Protein AF-A0A843RX52-F1 (afdb_monomer_lite)

Foldseek 3Di:
DDDDDFDQDPHPQDSPDPDDDDPCVVVPDPDDDDDDDDPDDLVVVLVVVLVVVCVVPVPDDPPDDDDPVVVVCVNVVVVVVVVVVVVVVVVVVLVVVLVVLLVVLVVVLVVCLVVLVVCVVVVHDNVVSLVVVVVVVVVVLVVVLVCCLVVVVVVVVVVCVVVVGDPPPPPPVSVVVSVVSSVSVCVSVVVVSVVSPPCPVNVVSPDDD

Sequence (209 aa):
MGVVGNVRFSSLDDGRGLEVYAPNTQLFAGDSYIVVRTRTDAEAVRHQLRTAIDAVDREQSFFDVHTMDARIQRAIWQHRIATAVLALFAVIALCLAVIGTHAVTAQAVASARREIGIRLALGSPASQVVRLVMQRWLVAVVAGVAVGMLGGGLVAGVLARALGMPAVPDLLLPAISPILLAGAAAVACYVPVRRALRRHDLIDALRPE

pLDDT: mean 72.81, std 10.96, range [43.47, 89.81]

Structure (mmCIF, N/CA/C/O backbone):
data_AF-A0A843RX52-F1
#
_entry.id   AF-A0A843RX52-F1
#
loop_
_atom_site.group_PDB
_atom_site.id
_atom_site.type_symbol
_atom_site.label_atom_id
_atom_site.label_alt_id
_atom_site.label_comp_id
_atom_site.label_asym_id
_atom_site.label_entity_id
_atom_site.label_seq_id
_atom_site.pdbx_PDB_ins_code
_atom_site.Cartn_x
_atom_site.Cartn_y
_atom_site.Cartn_z
_atom_site.occupancy
_atom_site.B_iso_or_equiv
_atom_site.auth_seq_id
_atom_site.auth_comp_id
_atom_site.auth_asym_id
_atom_site.auth_atom_id
_atom_site.pdbx_PDB_model_num
ATOM 1 N N . MET A 1 1 ? 22.085 21.859 -31.869 1.00 67.62 1 MET A N 1
ATOM 2 C CA . MET A 1 1 ? 21.703 21.459 -30.499 1.00 67.62 1 MET A CA 1
ATOM 3 C C . MET A 1 1 ? 20.250 21.836 -30.293 1.00 67.62 1 MET A C 1
ATOM 5 O O . MET A 1 1 ? 19.887 22.949 -30.651 1.00 67.62 1 MET A O 1
ATOM 9 N N . GLY A 1 2 ? 19.424 20.910 -29.814 1.00 81.94 2 GLY A N 1
ATOM 10 C CA . GLY A 1 2 ? 17.994 21.121 -29.590 1.00 81.94 2 GLY A CA 1
ATOM 11 C C . GLY A 1 2 ? 17.569 20.452 -28.289 1.00 81.94 2 GLY A C 1
ATOM 12 O O . GLY A 1 2 ? 18.205 19.491 -27.863 1.00 81.94 2 GLY A O 1
ATOM 13 N N . VAL A 1 3 ? 16.527 20.982 -27.654 1.00 83.75 3 VAL A N 1
ATOM 14 C CA . VAL A 1 3 ? 15.963 20.429 -26.419 1.00 83.75 3 VAL A CA 1
ATOM 15 C C . VAL A 1 3 ? 14.687 19.683 -26.785 1.00 83.75 3 VAL A C 1
ATOM 17 O O . VAL A 1 3 ? 13.808 20.240 -27.441 1.00 83.75 3 VAL A O 1
ATOM 20 N N . VAL A 1 4 ? 14.608 18.417 -26.391 1.00 82.12 4 VAL A N 1
ATOM 21 C CA . VAL A 1 4 ? 13.420 17.572 -26.553 1.00 82.12 4 VAL A CA 1
ATOM 22 C C . VAL A 1 4 ? 12.763 17.416 -25.182 1.00 82.12 4 VAL A C 1
ATOM 24 O O . VAL A 1 4 ? 13.432 17.542 -24.158 1.00 82.12 4 VAL A O 1
ATOM 27 N N . GLY A 1 5 ? 11.449 17.188 -25.153 1.00 76.69 5 GLY A N 1
ATOM 28 C CA . GLY A 1 5 ? 10.741 16.902 -23.906 1.00 76.69 5 GLY A CA 1
ATOM 29 C C . GLY A 1 5 ? 11.275 15.642 -23.221 1.00 76.69 5 GLY A C 1
ATOM 30 O O . GLY A 1 5 ? 11.785 14.739 -23.885 1.00 76.69 5 GLY A O 1
ATOM 31 N N . ASN A 1 6 ? 11.133 15.585 -21.896 1.00 75.00 6 ASN A N 1
ATOM 32 C CA . ASN A 1 6 ? 11.622 14.457 -21.110 1.00 75.00 6 ASN A CA 1
ATOM 33 C C . ASN A 1 6 ? 10.981 13.147 -21.573 1.00 75.00 6 ASN A C 1
ATOM 35 O O . ASN A 1 6 ? 9.759 13.026 -21.698 1.00 75.00 6 ASN A O 1
ATOM 39 N N . VAL A 1 7 ? 11.833 12.154 -21.762 1.00 70.44 7 VAL A N 1
ATOM 40 C CA . VAL A 1 7 ? 11.471 10.761 -21.995 1.00 70.44 7 VAL A CA 1
ATOM 41 C C . VAL A 1 7 ? 11.803 9.946 -20.748 1.00 70.44 7 VAL A C 1
ATOM 43 O O . VAL A 1 7 ? 12.574 10.369 -19.894 1.00 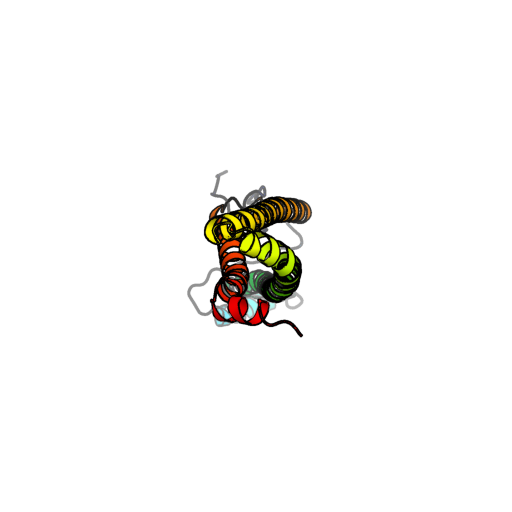70.44 7 VAL A O 1
ATOM 46 N N . ARG A 1 8 ? 11.141 8.800 -20.604 1.00 67.62 8 ARG A N 1
ATOM 47 C CA . ARG A 1 8 ? 11.330 7.879 -19.480 1.00 67.62 8 ARG A CA 1
ATOM 48 C C . ARG A 1 8 ? 12.124 6.680 -19.978 1.00 67.62 8 ARG A C 1
ATOM 50 O O . ARG A 1 8 ? 11.528 5.666 -20.340 1.00 67.62 8 ARG A O 1
ATOM 57 N N . PHE A 1 9 ? 13.440 6.840 -20.111 1.00 61.53 9 PHE A N 1
ATOM 58 C CA . PHE A 1 9 ? 14.294 5.813 -20.709 1.00 61.53 9 PHE A CA 1
ATOM 59 C C . PHE A 1 9 ? 14.828 4.818 -19.672 1.00 61.53 9 PHE A C 1
ATOM 61 O O . PHE A 1 9 ? 14.826 3.614 -19.920 1.00 61.53 9 PHE A O 1
ATOM 68 N N . SER A 1 10 ? 15.255 5.303 -18.502 1.00 59.12 10 SER A N 1
ATOM 69 C CA . SER A 1 10 ? 15.894 4.481 -17.461 1.00 59.12 10 SER A CA 1
ATOM 70 C C . SER A 1 10 ? 14.913 3.858 -16.463 1.00 59.12 10 SER A C 1
ATOM 72 O O . SER A 1 10 ? 15.160 2.766 -15.954 1.00 59.12 10 SER A O 1
ATOM 74 N N . SER A 1 11 ? 13.786 4.517 -16.189 1.00 60.12 11 SER A N 1
ATOM 75 C CA . SER A 1 11 ? 12.720 3.978 -15.343 1.00 60.12 11 SER A CA 1
ATOM 76 C C . SER A 1 11 ? 11.361 4.560 -15.733 1.00 60.12 11 SER A C 1
ATOM 78 O O . SER A 1 11 ? 11.265 5.696 -16.191 1.00 60.12 11 SER A O 1
ATOM 80 N N . LEU A 1 12 ? 10.290 3.782 -15.547 1.00 59.09 12 LEU A N 1
ATOM 81 C CA . LEU A 1 12 ? 8.917 4.250 -15.781 1.00 59.09 12 LEU A CA 1
ATOM 82 C C . LEU A 1 12 ? 8.451 5.281 -14.739 1.00 59.09 12 LEU A C 1
ATOM 84 O O . LEU A 1 12 ? 7.526 6.045 -15.029 1.00 59.09 12 LEU A O 1
ATOM 88 N N . ASP A 1 13 ? 9.099 5.314 -13.572 1.00 57.78 13 ASP A N 1
ATOM 89 C CA . ASP A 1 13 ? 8.720 6.151 -12.430 1.00 57.78 13 ASP A CA 1
ATOM 90 C C . ASP A 1 13 ? 9.504 7.465 -12.341 1.00 57.78 13 ASP A C 1
ATOM 92 O O . ASP A 1 13 ? 8.961 8.450 -11.838 1.00 57.78 13 ASP A O 1
ATOM 96 N N . ASP A 1 14 ? 10.735 7.530 -12.857 1.00 57.97 14 ASP A N 1
ATOM 97 C CA . ASP A 1 14 ? 11.583 8.716 -12.743 1.00 57.97 14 ASP A CA 1
ATOM 98 C C . ASP A 1 14 ? 11.910 9.328 -14.112 1.00 57.97 14 ASP A C 1
ATOM 100 O O . ASP A 1 14 ? 12.604 8.744 -14.940 1.00 57.97 14 ASP A O 1
ATOM 104 N N . GLY A 1 15 ? 11.393 10.537 -14.348 1.00 55.12 15 GLY A N 1
ATOM 105 C CA . GLY A 1 15 ? 11.675 11.355 -15.535 1.00 55.12 15 GLY A CA 1
ATOM 106 C C . GLY A 1 15 ? 12.734 12.433 -15.289 1.00 55.12 15 GLY A C 1
ATOM 107 O O . GLY A 1 15 ? 12.697 13.473 -15.952 1.00 55.12 15 GLY A O 1
ATOM 108 N N . ARG A 1 16 ? 13.588 12.250 -14.269 1.00 54.94 16 ARG A N 1
ATOM 109 C CA . ARG A 1 16 ? 14.546 13.258 -13.770 1.00 54.94 16 ARG A CA 1
ATOM 110 C C . ARG A 1 16 ? 16.015 12.958 -14.080 1.00 54.94 16 ARG A C 1
ATOM 112 O O . ARG A 1 16 ? 16.882 13.726 -13.669 1.00 54.94 16 ARG A O 1
ATOM 119 N N . GLY A 1 17 ? 16.310 11.884 -14.810 1.00 61.03 17 GLY A N 1
ATOM 120 C CA . GLY A 1 17 ? 17.661 11.628 -15.309 1.00 61.03 17 GLY A CA 1
ATOM 121 C C . GLY A 1 17 ? 18.070 12.660 -16.363 1.00 61.03 17 GLY A C 1
ATOM 122 O O . GLY A 1 17 ? 17.263 13.030 -17.215 1.00 61.03 17 GLY A O 1
ATOM 123 N N . LEU A 1 18 ? 19.321 13.131 -16.321 1.00 68.19 18 LEU A N 1
ATOM 124 C CA . LEU A 1 18 ? 19.895 13.888 -17.433 1.00 68.19 18 LEU A CA 1
ATOM 125 C C . LEU A 1 18 ? 20.100 12.920 -18.601 1.00 68.19 18 LEU A C 1
ATOM 127 O O . LEU A 1 18 ? 21.038 12.126 -18.597 1.00 68.19 18 LEU A O 1
ATOM 131 N N . GLU A 1 19 ? 19.218 12.988 -19.588 1.00 74.12 19 GLU A N 1
ATOM 132 C CA . GLU A 1 19 ? 19.325 12.195 -20.808 1.00 74.12 19 GLU A CA 1
ATOM 133 C C . GLU A 1 19 ? 19.876 13.068 -21.935 1.00 74.12 19 GLU A C 1
ATOM 135 O O . GLU A 1 19 ? 19.319 14.113 -22.278 1.00 74.12 19 GLU A O 1
ATOM 140 N N . VAL A 1 20 ? 21.010 12.651 -22.498 1.00 80.31 20 VAL A N 1
ATOM 141 C CA . VAL A 1 20 ? 21.682 13.361 -23.587 1.00 80.31 20 VAL A CA 1
ATOM 142 C C . VAL A 1 20 ? 21.688 12.469 -24.815 1.00 80.31 20 VAL A C 1
ATOM 144 O O . VAL A 1 20 ? 22.215 11.361 -24.790 1.00 80.31 20 VAL A O 1
ATOM 147 N N . TYR A 1 21 ? 21.135 12.979 -25.912 1.00 80.94 21 TYR A N 1
ATOM 148 C CA . TYR A 1 21 ? 21.215 12.325 -27.211 1.00 80.94 21 TYR A CA 1
ATOM 149 C C . TYR A 1 21 ? 22.479 12.778 -27.935 1.00 80.94 21 TYR A C 1
ATOM 151 O O . TYR A 1 21 ? 22.593 13.937 -28.338 1.00 80.94 21 TYR A O 1
ATOM 159 N N . ALA A 1 22 ? 23.416 11.853 -28.120 1.00 84.38 22 ALA A N 1
ATOM 160 C CA . ALA A 1 22 ? 24.630 12.064 -28.896 1.00 84.38 22 ALA A CA 1
ATOM 161 C C . ALA A 1 22 ? 24.727 11.025 -30.025 1.00 84.38 22 ALA A C 1
ATOM 163 O O . ALA A 1 22 ? 24.195 9.920 -29.889 1.00 84.38 22 ALA A O 1
ATOM 164 N N . PRO A 1 23 ? 25.395 11.346 -31.148 1.00 83.94 23 PRO A N 1
ATOM 165 C CA . PRO A 1 23 ? 25.695 10.358 -32.175 1.00 83.94 23 PRO A CA 1
ATOM 166 C C . PRO A 1 23 ? 26.476 9.183 -31.583 1.00 83.94 23 PRO A C 1
ATOM 168 O O . PRO A 1 23 ? 27.466 9.387 -30.880 1.00 83.94 23 PRO A O 1
ATOM 171 N N . ASN A 1 24 ? 26.083 7.954 -31.929 1.00 79.88 24 ASN A N 1
ATOM 172 C CA . ASN A 1 24 ? 26.758 6.748 -31.435 1.00 79.88 24 ASN A CA 1
ATOM 173 C C . ASN A 1 24 ? 28.255 6.702 -31.809 1.00 79.88 24 ASN A C 1
ATOM 175 O O . ASN A 1 24 ? 29.059 6.086 -31.123 1.00 79.88 24 ASN A O 1
ATOM 179 N N . THR A 1 25 ? 28.647 7.390 -32.885 1.00 81.56 25 THR A N 1
ATOM 180 C CA . THR A 1 25 ? 30.048 7.526 -33.307 1.00 81.56 25 THR A CA 1
ATOM 181 C C . THR A 1 25 ? 30.887 8.415 -32.388 1.00 81.56 25 THR A C 1
ATOM 183 O O . THR A 1 25 ? 32.109 8.318 -32.411 1.00 81.56 25 THR A O 1
ATOM 186 N N . GLN A 1 26 ? 30.256 9.293 -31.603 1.00 80.81 26 GLN A N 1
ATOM 187 C CA . GLN A 1 26 ? 30.929 10.200 -30.668 1.00 80.81 26 GLN A CA 1
ATOM 188 C C . GLN A 1 26 ? 30.919 9.658 -29.240 1.00 80.81 26 GLN A C 1
ATOM 190 O O . GLN A 1 26 ? 31.884 9.848 -28.505 1.00 80.81 26 GLN A O 1
ATOM 195 N N . LEU A 1 27 ? 29.830 8.993 -28.850 1.00 75.62 27 LEU A N 1
ATOM 196 C CA . LEU A 1 27 ? 29.634 8.462 -27.507 1.00 75.62 27 LEU A CA 1
ATOM 197 C C . LE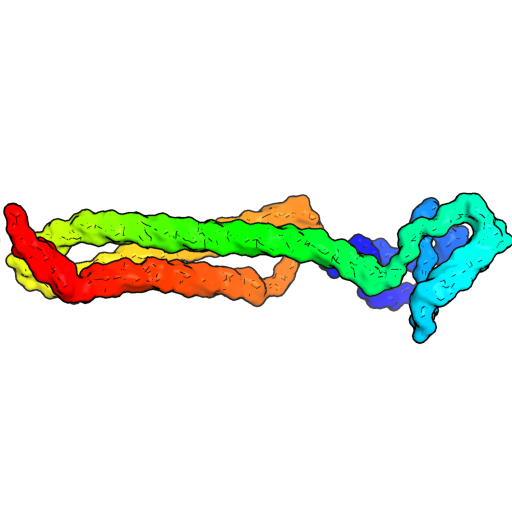U A 1 27 ? 29.282 6.973 -27.592 1.00 75.62 27 LEU A C 1
ATOM 199 O O . LEU A 1 27 ? 28.133 6.578 -27.411 1.00 75.62 27 LEU A O 1
ATOM 203 N N . PHE A 1 28 ? 30.277 6.152 -27.927 1.00 73.12 28 PHE A N 1
ATOM 204 C CA . PHE A 1 28 ? 30.083 4.711 -28.036 1.00 73.12 28 PHE A CA 1
ATOM 205 C C . PHE A 1 28 ? 29.939 4.096 -26.640 1.00 73.12 28 PHE A C 1
ATOM 207 O O . PHE A 1 28 ? 30.899 4.049 -25.868 1.00 73.12 28 PHE A O 1
ATOM 214 N N . ALA A 1 29 ? 28.739 3.624 -26.315 1.00 67.94 29 ALA A N 1
ATOM 215 C CA . ALA A 1 29 ? 28.496 2.811 -25.132 1.00 67.94 29 ALA A CA 1
ATOM 216 C C . ALA A 1 29 ? 28.629 1.329 -25.512 1.00 67.94 29 ALA A C 1
ATOM 218 O O . ALA A 1 29 ? 28.004 0.881 -26.474 1.00 67.94 29 ALA A O 1
ATOM 219 N N . GLY A 1 30 ? 29.436 0.574 -24.757 1.00 64.38 30 GLY A N 1
ATOM 220 C CA . GLY A 1 30 ? 29.692 -0.851 -25.017 1.00 64.38 30 GLY A CA 1
ATOM 221 C C . GLY A 1 30 ? 28.421 -1.708 -25.084 1.00 64.38 30 GLY A C 1
ATOM 222 O O . GLY A 1 30 ? 28.368 -2.642 -25.876 1.00 64.38 30 GLY A O 1
ATOM 223 N N . ASP A 1 31 ? 27.375 -1.316 -24.351 1.00 66.94 31 ASP A N 1
ATOM 224 C CA . ASP A 1 31 ? 26.042 -1.922 -24.403 1.00 66.94 31 ASP A CA 1
ATOM 225 C C . ASP A 1 31 ? 25.079 -1.026 -25.196 1.00 66.94 31 ASP A C 1
ATOM 227 O O . ASP A 1 31 ? 24.374 -0.177 -24.643 1.00 66.94 31 ASP A O 1
ATOM 231 N N . SER A 1 32 ? 25.060 -1.192 -26.519 1.00 72.12 32 SER A N 1
ATOM 232 C CA . SER A 1 32 ? 24.162 -0.455 -27.415 1.00 72.12 32 SER A CA 1
ATOM 233 C C . SER A 1 32 ? 22.966 -1.311 -27.830 1.00 72.12 32 SER A C 1
ATOM 235 O O . SER A 1 32 ? 23.123 -2.434 -28.303 1.00 72.12 32 SER A O 1
ATOM 237 N N . TYR A 1 33 ? 21.757 -0.760 -27.710 1.00 78.44 33 TYR A N 1
ATOM 238 C CA . TYR A 1 33 ? 20.527 -1.409 -28.167 1.00 78.44 33 TYR A CA 1
ATOM 239 C C . TYR A 1 33 ? 20.036 -0.780 -29.468 1.00 78.44 33 TYR A C 1
ATOM 241 O O . TYR A 1 33 ? 20.023 0.442 -29.616 1.00 78.44 33 TYR A O 1
ATOM 249 N N . ILE A 1 34 ? 19.563 -1.614 -30.393 1.00 81.88 34 ILE A N 1
ATOM 250 C CA . ILE A 1 34 ? 18.927 -1.148 -31.626 1.00 81.88 34 ILE A CA 1
ATOM 251 C C . ILE A 1 34 ? 17.415 -1.156 -31.422 1.00 81.88 34 ILE A C 1
ATOM 253 O O . ILE A 1 34 ? 16.818 -2.189 -31.123 1.00 81.88 34 ILE A O 1
ATOM 257 N N . VAL A 1 35 ? 16.786 0.003 -31.612 1.00 86.12 35 VAL A N 1
ATOM 258 C CA . VAL A 1 35 ? 15.329 0.142 -31.567 1.00 86.12 35 VAL A CA 1
ATOM 259 C C . VAL A 1 35 ? 14.814 0.357 -32.981 1.00 86.12 35 VAL A C 1
ATOM 261 O O . VAL A 1 35 ? 15.195 1.313 -33.653 1.00 86.12 35 VAL A O 1
ATOM 264 N N . VAL A 1 36 ? 13.920 -0.523 -33.426 1.00 87.19 36 VAL A N 1
ATOM 265 C CA . VAL A 1 36 ? 13.325 -0.464 -34.763 1.00 87.19 36 VAL A CA 1
ATOM 266 C C . VAL A 1 36 ? 11.838 -0.180 -34.635 1.00 87.19 36 VAL A C 1
ATOM 268 O O . VAL A 1 36 ? 11.102 -0.915 -33.978 1.00 87.19 36 VAL A O 1
ATOM 271 N N . ARG A 1 37 ? 11.379 0.890 -35.287 1.00 88.31 37 ARG A N 1
ATOM 272 C CA . ARG A 1 37 ? 9.953 1.200 -35.403 1.00 88.31 37 ARG A CA 1
ATOM 273 C C . ARG A 1 37 ? 9.427 0.625 -36.711 1.00 88.31 37 ARG A C 1
ATOM 275 O O . ARG A 1 37 ? 9.851 1.050 -37.780 1.00 88.31 37 ARG A O 1
ATOM 282 N N . THR A 1 38 ? 8.472 -0.292 -36.621 1.00 87.81 38 THR A N 1
ATOM 283 C CA . THR A 1 38 ? 7.797 -0.877 -37.783 1.00 87.81 38 THR A CA 1
ATOM 284 C C . THR A 1 38 ? 6.284 -0.654 -37.725 1.00 87.81 38 THR A C 1
ATOM 286 O O . THR A 1 38 ? 5.720 -0.406 -36.660 1.00 87.81 38 THR A O 1
ATOM 289 N N . ARG A 1 39 ? 5.637 -0.698 -38.894 1.00 86.12 39 ARG A N 1
ATOM 290 C CA . ARG A 1 39 ? 4.173 -0.723 -39.059 1.00 86.12 39 ARG A CA 1
ATOM 291 C C . ARG A 1 39 ? 3.636 -2.123 -39.380 1.00 86.12 39 ARG A C 1
ATOM 293 O O . ARG A 1 39 ? 2.425 -2.304 -39.409 1.00 86.12 39 ARG A O 1
ATOM 300 N N . THR A 1 40 ? 4.520 -3.073 -39.670 1.00 83.88 40 THR A N 1
ATOM 301 C CA . THR A 1 40 ? 4.201 -4.468 -39.995 1.00 83.88 40 THR A CA 1
ATOM 302 C C . THR A 1 40 ? 4.402 -5.370 -38.779 1.00 83.88 40 THR A C 1
ATOM 304 O O . THR A 1 40 ? 4.843 -4.910 -37.727 1.00 83.88 40 THR A O 1
ATOM 307 N N . ASP A 1 41 ? 4.066 -6.654 -38.921 1.00 85.19 41 ASP A N 1
ATOM 308 C CA . ASP A 1 41 ? 4.236 -7.643 -37.859 1.00 85.19 41 ASP A CA 1
ATOM 309 C C . ASP A 1 41 ? 5.683 -7.685 -37.331 1.00 85.19 41 ASP A C 1
ATOM 311 O O . ASP A 1 41 ? 6.653 -7.771 -38.094 1.00 85.19 41 ASP A O 1
ATOM 315 N N . ALA A 1 42 ? 5.820 -7.606 -36.008 1.00 83.44 42 ALA A N 1
ATOM 316 C CA . ALA A 1 42 ? 7.106 -7.519 -35.330 1.00 83.44 42 ALA A CA 1
ATOM 317 C C . ALA A 1 42 ? 7.931 -8.802 -35.494 1.00 83.44 42 ALA A C 1
ATOM 319 O O . ALA A 1 42 ? 9.159 -8.733 -35.562 1.00 83.44 42 ALA A O 1
ATOM 320 N N . GLU A 1 43 ? 7.269 -9.955 -35.611 1.00 82.75 43 GLU A N 1
ATOM 321 C CA . GLU A 1 43 ? 7.940 -11.246 -35.769 1.00 82.75 43 GLU A CA 1
ATOM 322 C C . GLU A 1 43 ? 8.571 -11.386 -37.162 1.00 82.75 43 GLU A C 1
ATOM 324 O O . GLU A 1 43 ? 9.718 -11.822 -37.300 1.00 82.75 43 GLU A O 1
ATOM 329 N N . ALA A 1 44 ? 7.863 -10.922 -38.195 1.00 84.81 44 ALA A N 1
ATOM 330 C CA . ALA A 1 44 ? 8.384 -10.859 -39.558 1.00 84.81 44 ALA A CA 1
ATOM 331 C C . ALA A 1 44 ? 9.611 -9.934 -39.654 1.00 84.81 44 ALA A C 1
ATOM 333 O O . ALA A 1 44 ? 10.623 -10.296 -40.260 1.00 84.81 44 ALA A O 1
ATOM 334 N N . VAL A 1 45 ? 9.558 -8.768 -39.001 1.00 87.19 45 VAL A N 1
ATOM 335 C CA . VAL A 1 45 ? 10.694 -7.833 -38.939 1.00 87.19 45 VAL A CA 1
ATOM 336 C C . VAL A 1 45 ? 11.860 -8.422 -38.146 1.00 87.19 45 VAL A C 1
ATOM 338 O O . VAL A 1 45 ? 13.007 -8.278 -38.564 1.00 87.19 45 VAL A O 1
ATOM 341 N N . ARG A 1 46 ? 11.598 -9.152 -37.054 1.00 85.62 46 ARG A N 1
ATOM 342 C CA . ARG A 1 46 ? 12.643 -9.849 -36.290 1.00 85.62 46 ARG A CA 1
ATOM 343 C C . ARG A 1 46 ? 13.409 -10.843 -37.160 1.00 85.62 46 ARG A C 1
ATOM 345 O O . ARG A 1 46 ? 14.637 -10.872 -37.099 1.00 85.62 46 ARG A O 1
ATOM 352 N N . HIS A 1 47 ? 12.706 -11.639 -37.965 1.00 85.31 47 HIS A N 1
ATOM 353 C CA . HIS A 1 47 ? 13.348 -12.585 -38.879 1.00 85.31 47 HIS A CA 1
ATOM 354 C C . HIS A 1 47 ? 14.230 -11.878 -39.912 1.00 85.31 47 HIS A C 1
ATOM 356 O O . HIS A 1 47 ? 15.374 -12.282 -40.105 1.00 85.31 47 HIS A O 1
ATOM 362 N N . GLN A 1 48 ? 13.739 -10.790 -40.511 1.00 86.19 48 GLN A N 1
ATOM 363 C CA . GLN A 1 48 ? 14.522 -9.989 -41.459 1.00 86.19 48 GLN A CA 1
ATOM 364 C C . GLN A 1 48 ? 15.771 -9.379 -40.809 1.00 86.19 48 GLN A C 1
ATOM 366 O O . GLN A 1 48 ? 16.851 -9.429 -41.398 1.00 86.19 48 GLN A O 1
ATOM 371 N N . LEU A 1 49 ? 15.651 -8.859 -39.582 1.00 87.06 49 LEU A N 1
ATOM 372 C CA . LEU A 1 49 ? 16.792 -8.337 -38.828 1.00 87.06 49 LEU A CA 1
ATOM 373 C C . LEU A 1 49 ? 17.825 -9.420 -38.530 1.00 87.06 49 LEU A C 1
ATOM 375 O O . LEU A 1 49 ? 19.014 -9.164 -38.690 1.00 87.06 49 LEU A O 1
ATOM 379 N N . ARG A 1 50 ? 17.393 -10.623 -38.133 1.00 85.75 50 ARG A N 1
ATOM 380 C CA . ARG A 1 50 ? 18.325 -11.725 -37.874 1.00 85.75 50 ARG A CA 1
ATOM 381 C C . ARG A 1 50 ? 19.128 -12.067 -39.126 1.00 85.75 50 ARG A C 1
ATOM 383 O O . ARG A 1 50 ? 20.345 -12.159 -39.040 1.00 85.75 50 ARG A O 1
ATOM 390 N N . THR A 1 51 ? 18.471 -12.189 -40.280 1.00 86.56 51 THR A N 1
ATOM 391 C CA . THR A 1 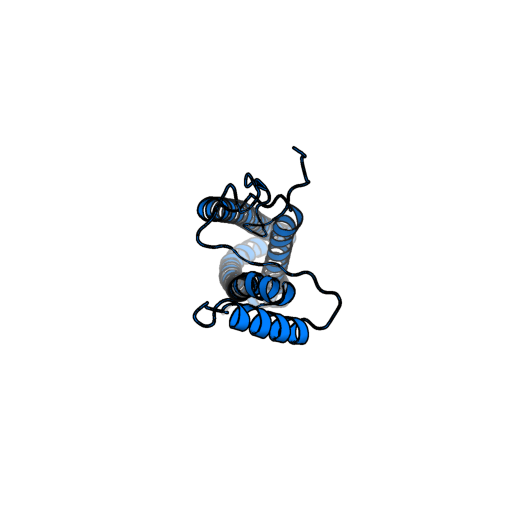51 ? 19.155 -12.472 -41.552 1.00 86.56 51 THR A CA 1
ATOM 392 C C . THR A 1 51 ? 20.119 -11.355 -41.954 1.00 86.56 51 THR A C 1
ATOM 394 O O . THR A 1 51 ? 21.211 -11.642 -42.433 1.00 86.56 51 THR A O 1
ATOM 397 N N . ALA A 1 52 ? 19.747 -10.089 -41.741 1.00 86.88 52 ALA A N 1
ATOM 398 C CA . ALA A 1 52 ? 20.618 -8.952 -42.030 1.00 86.88 52 ALA A CA 1
ATOM 399 C C . ALA A 1 52 ? 21.849 -8.904 -41.107 1.00 86.88 52 ALA A C 1
ATOM 401 O O . ALA A 1 52 ? 22.945 -8.619 -41.580 1.00 86.88 52 ALA A O 1
ATOM 402 N N . ILE A 1 53 ? 21.685 -9.211 -39.816 1.00 86.75 53 ILE A N 1
ATOM 403 C CA . ILE A 1 53 ? 22.793 -9.268 -38.849 1.00 86.75 53 ILE A CA 1
ATOM 404 C C . ILE A 1 53 ? 23.711 -10.448 -39.162 1.00 86.75 53 ILE A C 1
ATOM 406 O O . ILE A 1 53 ? 24.915 -10.251 -39.265 1.00 86.75 53 ILE A O 1
ATOM 410 N N . ASP A 1 54 ? 23.147 -11.630 -39.430 1.00 87.38 54 ASP A N 1
ATOM 411 C CA . ASP A 1 54 ? 23.914 -12.825 -39.808 1.00 87.38 54 ASP A CA 1
ATOM 412 C C . ASP A 1 54 ? 24.756 -12.616 -41.081 1.00 87.38 54 ASP A C 1
ATOM 414 O O . ASP A 1 54 ? 25.777 -13.281 -41.258 1.00 87.38 54 ASP A O 1
ATOM 418 N N . ALA A 1 55 ? 24.330 -11.717 -41.977 1.00 88.62 55 ALA A N 1
ATOM 419 C CA . ALA A 1 55 ? 25.072 -11.361 -43.185 1.00 88.62 55 ALA A CA 1
ATOM 420 C C . ALA A 1 55 ? 26.254 -10.411 -42.922 1.00 88.62 55 ALA A C 1
ATOM 422 O O . ALA A 1 55 ? 27.184 -10.375 -43.727 1.00 88.62 55 ALA A O 1
ATOM 423 N N . VAL A 1 56 ? 26.214 -9.639 -41.832 1.00 86.88 56 VAL A N 1
ATOM 424 C CA . VAL A 1 56 ? 27.294 -8.728 -41.424 1.00 86.88 56 VAL A CA 1
ATOM 425 C C . VAL A 1 56 ? 28.287 -9.458 -40.527 1.00 86.88 56 VAL A C 1
ATOM 427 O O . VAL A 1 56 ? 29.482 -9.457 -40.811 1.00 86.88 56 VAL A O 1
ATOM 430 N N . ASP A 1 57 ? 27.788 -10.088 -39.465 1.00 83.81 57 ASP A N 1
ATOM 431 C CA . ASP A 1 57 ? 28.580 -10.846 -38.505 1.00 83.81 57 ASP A CA 1
ATOM 432 C C . ASP A 1 57 ? 27.725 -11.964 -37.895 1.00 83.81 57 ASP A C 1
ATOM 434 O O . ASP A 1 57 ? 26.731 -11.738 -37.202 1.00 83.81 57 ASP A O 1
ATOM 438 N N . ARG A 1 58 ? 28.129 -13.204 -38.165 1.00 81.06 58 ARG A N 1
ATOM 439 C CA . ARG A 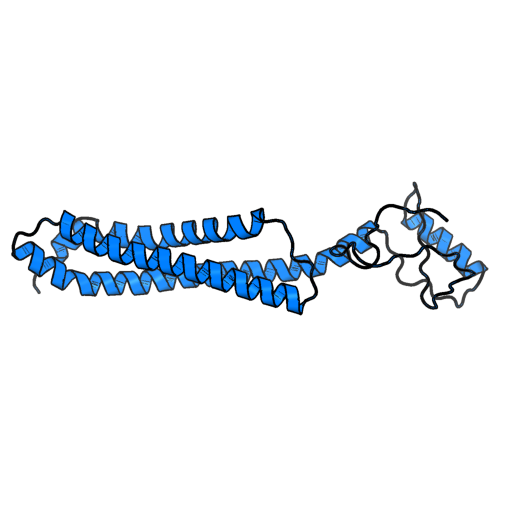1 58 ? 27.406 -14.407 -37.748 1.00 81.06 58 ARG A CA 1
ATOM 440 C C . ARG A 1 58 ? 27.699 -14.808 -36.303 1.00 81.06 58 ARG A C 1
ATOM 442 O O . ARG A 1 58 ? 26.916 -15.560 -35.719 1.00 81.06 58 ARG A O 1
ATOM 449 N N . GLU A 1 59 ? 28.806 -14.327 -35.739 1.00 81.81 59 GLU A N 1
ATOM 450 C CA . GLU A 1 59 ? 29.162 -14.540 -34.332 1.00 81.81 59 GLU A CA 1
ATOM 451 C C . GLU A 1 59 ? 28.485 -13.512 -33.417 1.00 81.81 59 GLU A C 1
ATOM 453 O O . GLU A 1 59 ? 28.448 -13.687 -32.196 1.00 81.81 59 GLU A O 1
ATOM 458 N N . GLN A 1 60 ? 27.873 -12.471 -33.992 1.00 77.81 60 GLN A N 1
ATOM 459 C CA . GLN A 1 60 ? 27.177 -11.460 -33.219 1.00 77.81 60 GLN A CA 1
ATOM 460 C C . GLN A 1 60 ? 25.917 -12.025 -32.544 1.00 77.81 60 GLN A C 1
ATOM 462 O O . GLN A 1 60 ? 24.993 -12.568 -33.165 1.00 77.81 60 GLN A O 1
ATOM 467 N N . SER A 1 61 ? 25.873 -11.870 -31.221 1.00 74.44 61 SER A N 1
ATOM 468 C CA . SER A 1 61 ? 24.771 -12.355 -30.397 1.00 74.44 61 SER A CA 1
ATOM 469 C C . SER A 1 61 ? 23.486 -11.574 -30.699 1.00 74.44 61 SER A C 1
ATOM 471 O O . SER A 1 61 ? 23.396 -10.375 -30.446 1.00 74.44 61 SER A O 1
ATOM 473 N N . PHE A 1 62 ? 22.469 -12.261 -31.227 1.00 75.88 62 PHE A N 1
ATOM 474 C CA . PHE A 1 62 ? 21.115 -11.722 -31.404 1.00 75.88 62 PHE A CA 1
ATOM 475 C C . PHE A 1 62 ? 20.229 -12.259 -30.287 1.00 75.88 62 PHE A C 1
ATOM 477 O O . PHE A 1 62 ? 19.492 -13.234 -30.449 1.00 75.88 62 PHE A O 1
ATOM 484 N N . PHE A 1 63 ? 20.364 -11.647 -29.121 1.00 70.94 63 PHE A N 1
ATOM 485 C CA . PHE A 1 63 ? 19.655 -12.028 -27.910 1.00 70.94 63 PHE A CA 1
ATOM 486 C C . PHE A 1 63 ? 18.727 -10.894 -27.459 1.00 70.94 63 PHE A C 1
ATOM 488 O O . PHE A 1 63 ? 18.890 -9.747 -27.863 1.00 70.94 63 PHE A O 1
ATOM 495 N N . ASP A 1 64 ? 17.723 -11.230 -26.645 1.00 74.19 64 ASP A N 1
ATOM 496 C CA . ASP A 1 64 ? 16.792 -10.273 -26.020 1.00 74.19 64 ASP A CA 1
ATOM 497 C C . ASP A 1 64 ? 15.949 -9.411 -26.989 1.00 74.19 64 ASP A C 1
ATOM 499 O O . ASP A 1 64 ? 15.658 -8.239 -26.740 1.00 74.19 64 ASP A O 1
ATOM 503 N N . VAL A 1 65 ? 15.494 -9.995 -28.105 1.00 81.00 65 VAL A N 1
ATOM 504 C CA . VAL A 1 65 ? 14.591 -9.297 -29.032 1.00 81.00 65 VAL A CA 1
ATOM 505 C C . VAL A 1 65 ? 13.149 -9.386 -28.557 1.00 81.00 65 VAL A C 1
ATOM 507 O O . VAL A 1 65 ? 12.515 -10.443 -28.585 1.00 81.00 65 VAL A O 1
ATOM 510 N N . HIS A 1 66 ? 12.609 -8.240 -28.160 1.00 83.94 66 HIS A N 1
ATOM 511 C CA . HIS A 1 66 ? 11.250 -8.114 -27.660 1.00 83.94 66 HIS A CA 1
ATOM 512 C C . HIS A 1 66 ? 10.549 -6.905 -28.264 1.00 83.94 66 HIS A C 1
ATOM 514 O O . HIS A 1 66 ? 11.160 -5.865 -28.512 1.00 83.94 66 HIS A O 1
ATOM 520 N N . THR A 1 67 ? 9.236 -7.028 -28.459 1.00 87.19 67 THR A N 1
ATOM 521 C CA . THR A 1 67 ? 8.397 -5.863 -28.738 1.00 87.19 67 THR A CA 1
ATOM 522 C C . THR A 1 67 ? 8.434 -4.916 -27.542 1.00 87.19 67 THR A C 1
ATOM 524 O O . THR A 1 67 ? 8.600 -5.346 -26.394 1.00 87.19 67 THR A O 1
ATOM 527 N N . MET A 1 68 ? 8.256 -3.617 -27.795 1.00 83.19 68 MET A N 1
ATOM 528 C CA . MET A 1 68 ? 8.167 -2.643 -26.704 1.00 83.19 68 MET A CA 1
ATOM 529 C C . MET A 1 68 ? 7.011 -2.979 -25.756 1.00 83.19 68 MET A C 1
ATOM 531 O O . MET A 1 68 ? 7.184 -2.876 -24.546 1.00 83.19 68 MET A O 1
ATOM 535 N N . ASP A 1 69 ? 5.900 -3.514 -26.273 1.00 84.12 69 ASP A N 1
ATOM 536 C CA . ASP A 1 69 ? 4.792 -4.008 -25.449 1.00 84.12 69 ASP A CA 1
ATOM 537 C C . ASP A 1 69 ? 5.223 -5.142 -24.515 1.00 84.12 69 ASP A C 1
ATOM 539 O O . ASP A 1 69 ? 4.947 -5.094 -23.318 1.00 84.12 69 ASP A O 1
ATOM 543 N N . ALA A 1 70 ? 5.949 -6.146 -25.021 1.00 83.56 70 ALA A N 1
ATOM 544 C CA . ALA A 1 70 ? 6.436 -7.251 -24.199 1.00 83.56 70 ALA A CA 1
ATOM 545 C C . ALA A 1 70 ? 7.440 -6.779 -23.133 1.00 83.56 70 ALA A C 1
ATOM 547 O O . ALA A 1 70 ? 7.388 -7.262 -21.998 1.00 83.56 70 ALA A O 1
ATOM 548 N N . ARG A 1 71 ? 8.314 -5.813 -23.459 1.00 82.75 71 ARG A N 1
ATOM 549 C CA . ARG A 1 71 ? 9.229 -5.197 -22.479 1.00 82.75 71 ARG A CA 1
ATOM 550 C C . ARG A 1 71 ? 8.472 -4.435 -21.393 1.00 82.75 71 ARG A C 1
ATOM 552 O O . ARG A 1 71 ? 8.748 -4.647 -20.213 1.00 82.75 71 ARG A O 1
ATOM 559 N N . ILE A 1 72 ? 7.491 -3.613 -21.769 1.00 81.81 72 ILE A N 1
ATOM 560 C CA . ILE A 1 72 ? 6.658 -2.860 -20.819 1.00 81.81 72 ILE A CA 1
ATOM 561 C C . ILE A 1 72 ? 5.877 -3.818 -19.915 1.00 81.81 72 ILE A C 1
ATOM 563 O O . ILE A 1 72 ? 5.886 -3.660 -18.695 1.00 81.81 72 ILE A O 1
ATOM 567 N N . GLN A 1 73 ? 5.249 -4.850 -20.485 1.00 82.19 73 GLN A N 1
ATOM 568 C CA . GLN A 1 73 ? 4.534 -5.859 -19.704 1.00 82.19 73 GLN A CA 1
ATOM 569 C C . GLN A 1 73 ? 5.469 -6.525 -18.695 1.00 82.19 73 GLN A C 1
ATOM 571 O O . GLN A 1 73 ? 5.140 -6.586 -17.512 1.00 82.19 73 GLN A O 1
ATOM 576 N N . ARG A 1 74 ? 6.655 -6.975 -19.122 1.00 81.25 74 ARG A N 1
ATOM 577 C CA . ARG A 1 74 ? 7.611 -7.655 -18.238 1.00 81.25 74 ARG A CA 1
ATOM 578 C C . ARG A 1 74 ? 8.104 -6.752 -17.100 1.00 81.25 74 ARG A C 1
ATOM 580 O O . ARG A 1 74 ? 8.208 -7.228 -15.972 1.00 81.25 74 ARG A O 1
ATOM 587 N N . ALA A 1 75 ? 8.322 -5.464 -17.372 1.00 75.69 75 ALA A N 1
ATOM 588 C CA . ALA A 1 75 ? 8.677 -4.476 -16.352 1.00 75.69 75 ALA A CA 1
ATOM 589 C C . ALA A 1 75 ? 7.559 -4.288 -15.306 1.00 75.69 75 ALA A C 1
ATOM 591 O O . ALA A 1 75 ? 7.825 -4.220 -14.108 1.00 75.69 75 ALA A O 1
ATOM 592 N N . ILE A 1 76 ? 6.293 -4.270 -15.735 1.00 79.56 76 ILE A N 1
ATOM 593 C CA . ILE A 1 76 ? 5.139 -4.087 -14.837 1.00 79.56 76 ILE A CA 1
ATOM 594 C C . ILE A 1 76 ? 4.793 -5.379 -14.071 1.00 79.56 76 ILE A C 1
ATOM 596 O O . ILE A 1 76 ? 4.275 -5.325 -12.951 1.00 79.56 76 ILE A O 1
ATOM 600 N N . TRP A 1 77 ? 5.083 -6.552 -14.641 1.00 76.50 77 TRP A N 1
ATOM 601 C CA . TRP A 1 77 ? 4.746 -7.858 -14.063 1.00 76.50 77 TRP A CA 1
ATOM 602 C C . TRP A 1 77 ? 5.335 -8.072 -12.663 1.00 76.50 77 TRP A C 1
ATOM 604 O O . TRP A 1 77 ? 4.614 -8.509 -11.763 1.00 76.50 77 TRP A O 1
ATOM 614 N N . GLN A 1 78 ? 6.607 -7.719 -12.448 1.00 74.12 78 GLN A N 1
ATOM 615 C CA . GLN A 1 78 ? 7.247 -7.833 -11.129 1.00 74.12 78 GLN A CA 1
ATOM 616 C C . GLN A 1 78 ? 6.532 -6.976 -10.075 1.00 74.12 78 GLN A C 1
ATOM 618 O O . GLN A 1 78 ? 6.256 -7.445 -8.969 1.00 74.12 78 GLN A O 1
ATOM 623 N N . HIS A 1 79 ? 6.152 -5.750 -10.440 1.00 73.38 79 HIS A N 1
ATOM 624 C CA . HIS A 1 79 ? 5.440 -4.843 -9.542 1.00 73.38 79 HIS A CA 1
ATOM 625 C C . HIS A 1 79 ? 4.019 -5.342 -9.220 1.00 73.38 79 HIS A C 1
ATOM 627 O O . HIS A 1 79 ? 3.547 -5.238 -8.085 1.00 73.38 79 HIS A O 1
ATOM 633 N N . ARG A 1 80 ? 3.335 -5.959 -10.193 1.00 79.94 80 ARG A N 1
ATOM 634 C CA . ARG A 1 80 ? 2.001 -6.554 -9.996 1.00 79.94 80 ARG A CA 1
ATOM 635 C C . ARG A 1 80 ? 2.001 -7.742 -9.038 1.00 79.94 80 ARG A C 1
ATOM 637 O O . ARG A 1 80 ? 1.095 -7.857 -8.219 1.00 79.94 80 ARG A O 1
ATOM 644 N N . ILE A 1 81 ? 3.001 -8.617 -9.117 1.00 85.00 81 ILE A N 1
ATOM 645 C CA . ILE A 1 81 ? 3.084 -9.775 -8.216 1.00 85.00 81 ILE A CA 1
ATOM 646 C C . ILE A 1 81 ? 3.326 -9.302 -6.779 1.00 85.00 81 ILE A C 1
ATOM 648 O O . ILE A 1 81 ? 2.621 -9.729 -5.865 1.00 85.00 81 ILE A O 1
ATOM 652 N N . ALA A 1 82 ? 4.269 -8.376 -6.584 1.00 81.44 82 ALA A N 1
ATOM 653 C CA . ALA A 1 82 ? 4.551 -7.814 -5.266 1.00 81.44 82 ALA A CA 1
ATOM 654 C C . ALA A 1 82 ? 3.314 -7.127 -4.661 1.00 81.44 82 ALA A C 1
ATOM 656 O O . ALA A 1 82 ? 2.964 -7.383 -3.507 1.00 81.44 82 ALA A O 1
ATOM 657 N N . THR A 1 83 ? 2.604 -6.312 -5.448 1.00 79.12 83 THR A N 1
ATOM 658 C CA . THR A 1 83 ? 1.377 -5.641 -4.987 1.00 79.12 83 THR A CA 1
ATOM 659 C C . THR A 1 83 ? 0.249 -6.629 -4.685 1.00 79.12 83 THR A C 1
ATOM 661 O O . THR A 1 83 ? -0.449 -6.445 -3.689 1.00 79.12 83 THR A O 1
ATOM 664 N N . ALA A 1 84 ? 0.099 -7.715 -5.450 1.00 85.75 84 ALA A N 1
ATOM 665 C CA . ALA A 1 84 ? -0.888 -8.761 -5.169 1.00 85.75 84 ALA A CA 1
ATOM 666 C C . ALA A 1 84 ? -0.618 -9.494 -3.842 1.00 85.75 84 ALA A C 1
ATOM 668 O O . ALA A 1 84 ? -1.541 -9.715 -3.056 1.00 85.75 84 ALA A O 1
ATOM 669 N N . VAL A 1 85 ? 0.643 -9.831 -3.556 1.00 89.81 85 VAL A N 1
ATOM 670 C CA . VAL A 1 85 ? 1.034 -10.479 -2.291 1.00 89.81 85 VAL A CA 1
ATOM 671 C C . VAL A 1 85 ? 0.809 -9.541 -1.101 1.00 89.81 85 VAL A C 1
ATOM 673 O O . VAL A 1 85 ? 0.245 -9.951 -0.086 1.00 89.81 85 VAL A O 1
ATOM 676 N N . LEU A 1 86 ? 1.182 -8.265 -1.231 1.00 84.94 86 LEU A N 1
ATOM 677 C CA . LEU A 1 86 ? 0.922 -7.256 -0.200 1.00 84.94 86 LEU A CA 1
ATOM 678 C C . LEU A 1 86 ? -0.579 -7.042 0.030 1.00 84.94 86 LEU A C 1
ATOM 680 O O . LEU A 1 86 ? -1.008 -6.932 1.178 1.00 84.94 86 LEU A O 1
ATOM 684 N N . ALA A 1 87 ? -1.386 -7.036 -1.034 1.00 82.06 87 ALA A N 1
ATOM 685 C CA . ALA A 1 87 ? -2.838 -6.942 -0.927 1.00 82.06 87 ALA A CA 1
ATOM 686 C C . ALA A 1 87 ? -3.429 -8.142 -0.171 1.00 82.06 87 ALA A C 1
ATOM 688 O O . ALA A 1 87 ? -4.284 -7.957 0.695 1.00 82.06 87 ALA A O 1
ATOM 689 N N . LEU A 1 88 ? -2.936 -9.358 -0.427 1.00 89.50 88 LEU A N 1
ATOM 690 C CA . LEU A 1 88 ? -3.346 -10.549 0.318 1.00 89.50 88 LEU A CA 1
ATOM 691 C C . LEU A 1 88 ? -3.012 -10.422 1.812 1.00 89.50 88 LEU A C 1
ATOM 693 O O . LEU A 1 88 ? -3.877 -10.661 2.656 1.00 89.50 88 LEU A O 1
ATOM 697 N N . PHE A 1 89 ? -1.793 -9.995 2.151 1.00 88.69 89 PHE A N 1
ATOM 698 C CA . PHE A 1 89 ? -1.416 -9.752 3.546 1.00 88.69 89 PHE A CA 1
ATOM 699 C C . PHE A 1 89 ? -2.272 -8.670 4.204 1.00 88.69 89 PHE A C 1
ATOM 701 O O . PHE A 1 89 ? -2.673 -8.839 5.354 1.00 88.69 89 PHE A O 1
ATOM 708 N N . ALA A 1 90 ? -2.600 -7.595 3.485 1.00 82.44 90 ALA A N 1
ATOM 709 C CA . ALA A 1 90 ? -3.483 -6.549 3.987 1.00 82.44 90 ALA A CA 1
ATOM 710 C C . ALA A 1 90 ? -4.884 -7.092 4.312 1.00 82.44 90 ALA A C 1
ATOM 712 O O . ALA A 1 90 ? -5.431 -6.773 5.368 1.00 82.44 90 ALA A O 1
ATOM 713 N N . VAL A 1 91 ? -5.444 -7.958 3.460 1.00 82.88 91 VAL A N 1
ATOM 714 C CA . VAL A 1 91 ? -6.735 -8.622 3.717 1.00 82.88 91 VAL A CA 1
ATOM 715 C C . VAL A 1 91 ? -6.658 -9.520 4.954 1.00 82.88 91 VAL A C 1
ATOM 717 O O . VAL A 1 91 ? -7.530 -9.444 5.818 1.00 82.88 91 VAL A O 1
ATOM 720 N N . ILE A 1 92 ? -5.604 -10.329 5.089 1.00 88.00 92 ILE A N 1
ATOM 721 C CA . ILE A 1 92 ? -5.415 -11.210 6.253 1.00 88.00 92 ILE A CA 1
ATOM 722 C C . ILE A 1 92 ? -5.272 -10.390 7.542 1.00 88.00 92 ILE A C 1
ATOM 724 O O . ILE A 1 92 ? -5.934 -10.683 8.540 1.00 88.00 92 ILE A O 1
ATOM 728 N N . ALA A 1 93 ? -4.446 -9.342 7.518 1.00 84.19 93 ALA A N 1
ATOM 729 C CA . ALA A 1 93 ? -4.260 -8.434 8.644 1.00 84.19 93 ALA A CA 1
ATOM 730 C C . ALA A 1 93 ? -5.577 -7.748 9.033 1.00 84.19 93 ALA A C 1
ATOM 732 O O . ALA A 1 93 ? -5.878 -7.623 10.220 1.00 84.19 93 ALA A O 1
ATOM 733 N N . LEU A 1 94 ? -6.396 -7.366 8.048 1.00 80.19 94 LEU A N 1
ATOM 734 C CA . LEU A 1 94 ? -7.719 -6.801 8.285 1.00 80.19 94 LEU A CA 1
ATOM 735 C C . LEU A 1 94 ? -8.648 -7.814 8.964 1.00 80.19 94 LEU A C 1
ATOM 737 O O . LEU A 1 94 ? -9.271 -7.480 9.969 1.00 80.19 94 LEU A O 1
ATOM 741 N N . CYS A 1 95 ? -8.710 -9.057 8.482 1.00 81.94 95 CYS A N 1
ATOM 742 C CA . CYS A 1 95 ? -9.492 -10.116 9.125 1.00 81.94 95 CYS A CA 1
ATOM 743 C C . CYS A 1 95 ? -9.049 -10.348 10.577 1.00 81.94 95 CYS A C 1
ATOM 745 O O . CYS A 1 95 ? -9.890 -10.400 11.476 1.00 81.94 95 CYS A O 1
ATOM 747 N N . LEU A 1 96 ? -7.738 -10.424 10.824 1.00 84.44 96 LEU A N 1
ATOM 748 C CA . LEU A 1 96 ? -7.173 -10.556 12.170 1.00 84.44 96 LEU A CA 1
ATOM 749 C C . LEU A 1 96 ? -7.543 -9.371 13.067 1.00 84.44 96 LEU A C 1
ATOM 751 O O . LEU A 1 96 ? -7.921 -9.575 14.220 1.00 84.44 96 LEU A O 1
ATOM 755 N N . ALA A 1 97 ? -7.499 -8.146 12.542 1.00 80.12 97 ALA A N 1
ATOM 756 C CA . ALA A 1 97 ? -7.907 -6.952 13.273 1.00 80.12 97 ALA A CA 1
ATOM 757 C C . ALA A 1 97 ? -9.400 -6.986 13.640 1.00 80.12 97 ALA A C 1
ATOM 759 O O . ALA A 1 97 ? -9.758 -6.679 14.778 1.00 80.12 97 ALA A O 1
ATOM 760 N N . VAL A 1 98 ? -10.279 -7.412 12.728 1.00 74.81 98 VAL A N 1
ATOM 761 C CA . VAL A 1 98 ? -11.720 -7.574 13.004 1.00 74.81 98 VAL A CA 1
ATOM 762 C C . VAL A 1 98 ? -11.957 -8.621 14.098 1.00 74.81 98 VAL A C 1
ATOM 764 O O . VAL A 1 98 ? -12.713 -8.382 15.039 1.00 74.81 98 VAL A O 1
ATOM 767 N N . ILE A 1 99 ? -11.282 -9.768 14.019 1.00 81.31 99 ILE A N 1
ATOM 768 C CA . ILE A 1 99 ? -11.414 -10.839 15.017 1.00 81.31 99 ILE A CA 1
ATOM 769 C C . ILE A 1 99 ? -10.890 -10.373 16.385 1.00 81.31 99 ILE A C 1
ATOM 771 O O . ILE A 1 99 ? -11.566 -10.541 17.402 1.00 81.31 99 ILE A O 1
ATOM 775 N N . GLY A 1 100 ? -9.714 -9.741 16.418 1.00 78.62 100 GLY A N 1
ATOM 776 C CA . GLY A 1 100 ? -9.101 -9.242 17.649 1.00 78.62 100 GLY A CA 1
ATOM 777 C C . GLY A 1 100 ? -9.923 -8.133 18.310 1.00 78.62 100 GLY A C 1
ATOM 778 O O . GLY A 1 100 ? -10.153 -8.165 19.519 1.00 78.62 100 GLY A O 1
ATOM 779 N N . THR A 1 101 ? -10.441 -7.186 17.524 1.00 74.62 101 THR A N 1
ATOM 780 C CA . THR A 1 101 ? -11.331 -6.128 18.034 1.00 74.62 101 THR A CA 1
ATOM 781 C C . THR A 1 101 ? -12.642 -6.700 18.568 1.00 74.62 101 THR A C 1
ATOM 783 O O . THR A 1 101 ? -13.100 -6.264 19.625 1.00 74.62 101 THR A O 1
ATOM 786 N N . HIS A 1 102 ? -13.216 -7.725 17.929 1.00 72.56 102 HIS A N 1
ATOM 787 C CA . HIS A 1 102 ? -14.378 -8.433 18.470 1.00 72.56 102 HIS A CA 1
ATOM 788 C C . HIS A 1 102 ? -14.072 -9.090 19.828 1.00 72.56 102 HIS A C 1
ATOM 790 O O . HIS A 1 102 ? -14.864 -8.969 20.761 1.00 72.56 102 HIS A O 1
ATOM 796 N N . ALA A 1 103 ? -12.916 -9.743 19.977 1.00 77.50 103 ALA A N 1
ATOM 797 C CA . ALA A 1 103 ? -12.521 -10.375 21.238 1.00 77.50 103 ALA A CA 1
ATOM 798 C C . ALA A 1 103 ? -12.356 -9.350 22.377 1.00 77.50 103 ALA A C 1
ATOM 800 O O . ALA A 1 103 ? -12.915 -9.523 23.462 1.00 77.50 103 ALA A O 1
ATOM 801 N N . VAL A 1 104 ? -11.648 -8.245 22.117 1.00 76.31 104 VAL A N 1
ATOM 802 C CA . VAL A 1 104 ? -11.416 -7.189 23.118 1.00 76.31 104 VAL A CA 1
ATOM 803 C C . VAL A 1 104 ? -12.717 -6.464 23.481 1.00 76.31 104 VAL A C 1
ATOM 805 O O . VAL A 1 104 ? -12.967 -6.194 24.657 1.00 76.31 104 VAL A O 1
ATOM 808 N N . THR A 1 105 ? -13.575 -6.175 22.497 1.00 70.44 105 THR A N 1
ATOM 809 C CA . THR A 1 105 ? -14.870 -5.515 22.742 1.00 70.44 105 THR A CA 1
ATOM 810 C C . THR A 1 105 ? -15.826 -6.404 23.530 1.00 70.44 105 THR A C 1
ATOM 812 O O . THR A 1 105 ? -16.431 -5.924 24.489 1.00 70.44 105 THR A O 1
ATOM 815 N N . ALA A 1 106 ? -15.925 -7.695 23.199 1.00 69.94 106 ALA A N 1
ATOM 816 C CA . ALA A 1 106 ? -16.751 -8.646 23.940 1.00 69.94 106 ALA A CA 1
ATOM 817 C C . ALA A 1 106 ? -16.326 -8.741 25.414 1.00 69.94 106 ALA A C 1
ATOM 819 O O . ALA A 1 106 ? -17.175 -8.669 26.306 1.00 69.94 106 ALA A O 1
ATOM 820 N N . GLN A 1 107 ? -15.017 -8.807 25.674 1.00 71.25 107 GLN A N 1
ATOM 821 C CA . GLN A 1 107 ? -14.483 -8.854 27.035 1.00 71.25 107 GLN A CA 1
ATOM 822 C C . GLN A 1 107 ? -14.760 -7.558 27.808 1.00 71.25 107 GLN A C 1
ATOM 824 O O . GLN A 1 107 ? -15.182 -7.591 28.962 1.00 71.25 107 GLN A O 1
ATOM 829 N N . ALA A 1 108 ? -14.578 -6.399 27.173 1.00 70.62 108 ALA A N 1
ATOM 830 C CA . ALA A 1 108 ? -14.852 -5.112 27.804 1.00 70.62 108 ALA A CA 1
ATOM 831 C C . ALA A 1 108 ? -16.344 -4.919 28.137 1.00 70.62 108 ALA A C 1
ATOM 833 O O . ALA A 1 108 ? -16.669 -4.371 29.191 1.00 70.62 108 ALA A O 1
ATOM 834 N N . VAL A 1 109 ? -17.255 -5.396 27.279 1.00 68.19 109 VAL A N 1
ATOM 835 C CA . VAL A 1 109 ? -18.704 -5.377 27.547 1.00 68.19 109 VAL A CA 1
ATOM 836 C C . VAL A 1 109 ? -19.059 -6.310 28.705 1.00 68.19 109 VAL A C 1
ATOM 838 O O . VAL A 1 109 ? -19.833 -5.913 29.576 1.00 68.19 109 VAL A O 1
ATOM 841 N N . ALA A 1 110 ? -18.479 -7.513 28.759 1.00 70.12 110 ALA A N 1
ATOM 842 C CA . ALA A 1 110 ? -18.694 -8.447 29.865 1.00 70.12 110 ALA A CA 1
ATOM 843 C C . ALA A 1 110 ? -18.264 -7.842 31.214 1.00 70.12 110 ALA A C 1
ATOM 845 O O . ALA A 1 110 ? -19.030 -7.885 32.177 1.00 70.12 110 ALA A O 1
ATOM 846 N N . SER A 1 111 ? -17.103 -7.182 31.257 1.00 66.69 111 SER A N 1
ATOM 847 C CA . SER A 1 111 ? -16.622 -6.460 32.443 1.00 66.69 111 SER A CA 1
ATOM 848 C C . SER A 1 111 ? -17.517 -5.272 32.820 1.00 66.69 111 SER A C 1
ATOM 850 O O . SER A 1 111 ? -17.732 -5.007 34.002 1.00 66.69 111 SER A O 1
ATOM 852 N N . ALA A 1 112 ? -18.081 -4.571 31.829 1.00 68.62 112 ALA A N 1
ATOM 853 C CA . ALA A 1 112 ? -18.958 -3.424 32.054 1.00 68.62 112 ALA A CA 1
ATOM 854 C C . ALA A 1 112 ? -20.370 -3.819 32.524 1.00 68.62 112 ALA A C 1
ATOM 856 O O . ALA A 1 112 ? -21.008 -3.029 33.217 1.00 68.62 112 ALA A O 1
ATOM 857 N N . ARG A 1 113 ? -20.868 -5.029 32.214 1.00 68.31 113 ARG A N 1
ATOM 858 C CA . ARG A 1 113 ? -22.220 -5.481 32.622 1.00 68.31 113 ARG A CA 1
ATOM 859 C C . ARG A 1 113 ? -22.458 -5.357 34.129 1.00 68.31 113 ARG A C 1
ATOM 861 O O . ARG A 1 113 ? -23.544 -4.947 34.529 1.00 68.31 113 ARG A O 1
ATOM 868 N N . ARG A 1 114 ? -21.447 -5.644 34.957 1.00 66.12 114 ARG A N 1
ATOM 869 C CA . ARG A 1 114 ? -21.565 -5.580 36.424 1.00 66.12 114 ARG A CA 1
ATOM 870 C C . ARG A 1 114 ? -21.731 -4.144 36.933 1.00 66.12 114 ARG A C 1
ATOM 872 O O . ARG A 1 114 ? -22.582 -3.892 37.778 1.00 66.12 114 ARG A O 1
ATOM 879 N N . GLU A 1 115 ? -20.982 -3.191 36.378 1.00 70.88 115 GLU A N 1
ATOM 880 C CA . GLU A 1 115 ? -21.098 -1.767 36.733 1.00 70.88 115 GLU A CA 1
ATOM 881 C C . GLU A 1 115 ? -22.411 -1.157 36.208 1.00 70.88 115 GLU A C 1
ATOM 883 O O . GLU A 1 115 ? -23.070 -0.379 36.902 1.00 70.88 115 GLU A O 1
ATOM 888 N N . ILE A 1 116 ? -22.823 -1.556 34.998 1.00 69.38 116 ILE A N 1
ATOM 889 C CA . ILE A 1 116 ? -24.086 -1.138 34.379 1.00 69.38 116 ILE A CA 1
ATOM 890 C C . ILE A 1 116 ? -25.275 -1.628 35.217 1.00 69.38 116 ILE A C 1
ATOM 892 O O . ILE A 1 116 ? -26.172 -0.835 35.493 1.00 69.38 116 ILE A O 1
ATOM 896 N N . GLY A 1 117 ? -25.263 -2.889 35.666 1.00 66.06 117 GLY A N 1
ATOM 897 C CA . GLY A 1 117 ? -26.320 -3.469 36.500 1.00 66.06 117 GLY A CA 1
ATOM 898 C C . GLY A 1 117 ? -26.492 -2.751 37.842 1.00 66.06 117 GLY A C 1
ATOM 899 O O . GLY A 1 117 ? -27.616 -2.443 38.230 1.00 66.06 117 GLY A O 1
ATOM 900 N N . ILE A 1 118 ? -25.386 -2.385 38.502 1.00 71.06 118 ILE A N 1
ATOM 901 C CA . ILE A 1 118 ? -25.419 -1.629 39.766 1.00 71.06 118 ILE A CA 1
ATOM 902 C C . ILE A 1 118 ? -25.994 -0.218 39.552 1.00 71.06 118 ILE A C 1
ATOM 904 O O . ILE A 1 118 ? -26.850 0.223 40.318 1.00 71.06 118 ILE A O 1
ATOM 908 N N . ARG A 1 119 ? -25.586 0.496 38.489 1.00 71.69 119 ARG A N 1
ATOM 909 C CA . ARG A 1 119 ? -26.139 1.833 38.180 1.00 71.69 119 ARG A CA 1
ATOM 910 C C . ARG A 1 119 ? -27.614 1.790 37.788 1.00 71.69 119 ARG A C 1
ATOM 912 O O . ARG A 1 119 ? -28.347 2.722 38.112 1.00 71.69 119 ARG A O 1
ATOM 919 N N . LEU A 1 120 ? -28.048 0.736 37.099 1.00 67.31 120 LEU A N 1
ATOM 920 C CA . LEU A 1 120 ? -29.454 0.559 36.739 1.00 67.31 120 LEU A CA 1
ATOM 921 C C . LEU A 1 120 ? -30.315 0.289 37.980 1.00 67.31 120 LEU A C 1
ATOM 923 O O . LEU A 1 120 ? -31.388 0.871 38.106 1.00 67.31 120 LEU A O 1
ATOM 927 N N . ALA A 1 121 ? -29.818 -0.526 38.918 1.00 73.19 121 ALA A N 1
ATOM 928 C CA . ALA A 1 121 ? -30.482 -0.796 40.195 1.00 73.19 121 ALA A CA 1
ATOM 929 C C . ALA A 1 121 ? -30.630 0.465 41.069 1.00 73.19 121 ALA A C 1
ATOM 931 O O . ALA A 1 121 ? -31.588 0.585 41.824 1.00 73.19 121 ALA A O 1
ATOM 932 N N . LEU A 1 122 ? -29.725 1.437 40.913 1.00 74.50 122 LEU A N 1
ATOM 933 C CA . LEU A 1 122 ? -29.797 2.761 41.546 1.00 74.50 122 LEU A CA 1
ATOM 934 C C . LEU A 1 122 ? -30.728 3.753 40.810 1.00 74.50 122 LEU A C 1
ATOM 936 O O . LEU A 1 122 ? -30.810 4.915 41.201 1.00 74.50 122 LEU A O 1
ATOM 940 N N . GLY A 1 123 ? -31.421 3.327 39.745 1.00 71.94 123 GLY A N 1
ATOM 941 C CA . GLY A 1 123 ? -32.396 4.144 39.009 1.00 71.94 123 GLY A CA 1
ATOM 942 C C . GLY A 1 123 ? -31.801 5.063 37.936 1.00 71.94 123 GLY A C 1
ATOM 943 O O . GLY A 1 123 ? -32.484 5.959 37.439 1.00 71.94 123 GLY A O 1
ATOM 944 N N . SER A 1 124 ? -30.534 4.872 37.557 1.00 71.38 124 SER A N 1
ATOM 945 C CA . SER A 1 124 ? -29.882 5.716 36.551 1.00 71.38 124 SER A CA 1
ATOM 946 C C . SER A 1 124 ? -30.408 5.416 35.132 1.00 71.38 124 SER A C 1
ATOM 948 O O . SER A 1 124 ? -30.547 4.245 34.764 1.00 71.38 124 SER A O 1
ATOM 950 N N . PRO A 1 125 ? -30.679 6.434 34.290 1.00 71.38 125 PRO A N 1
ATOM 951 C CA . PRO A 1 125 ? -31.225 6.220 32.954 1.00 71.38 125 PRO A CA 1
ATOM 952 C C . PRO A 1 125 ? -30.226 5.472 32.058 1.00 71.38 125 PRO A C 1
ATOM 954 O O . PRO A 1 125 ? -29.095 5.916 31.844 1.00 71.38 125 PRO A O 1
ATOM 957 N N . ALA A 1 126 ? -30.671 4.354 31.471 1.00 64.12 126 ALA A N 1
ATOM 958 C CA . ALA A 1 126 ? -29.862 3.484 30.606 1.00 64.12 126 ALA A CA 1
ATOM 959 C C . ALA A 1 126 ? -29.159 4.240 29.459 1.00 64.12 126 ALA A C 1
ATOM 961 O O . ALA A 1 126 ? -28.053 3.886 29.050 1.00 64.12 126 ALA A O 1
ATOM 962 N N . SER A 1 127 ? -29.767 5.324 28.970 1.00 66.31 127 SER A N 1
ATOM 963 C CA . SER A 1 127 ? -29.214 6.190 27.923 1.00 66.31 127 SER A CA 1
ATOM 964 C C . SER A 1 127 ? -27.919 6.896 28.338 1.00 66.31 127 SER A C 1
ATOM 966 O O . SER A 1 127 ? -27.022 7.067 27.510 1.00 66.31 127 SER A O 1
ATOM 968 N N . GLN A 1 128 ? -27.775 7.274 29.611 1.00 68.62 128 GLN A N 1
ATOM 969 C CA . GLN A 1 128 ? -26.590 7.970 30.113 1.00 68.62 128 GLN A CA 1
ATOM 970 C C . GLN A 1 128 ? -25.392 7.021 30.232 1.00 68.62 128 GLN A C 1
ATOM 972 O O . GLN A 1 128 ? -24.262 7.405 29.924 1.00 68.62 128 GLN A O 1
ATOM 977 N N . VAL A 1 129 ? -25.651 5.764 30.596 1.00 66.75 129 VAL A N 1
ATOM 978 C CA . VAL A 1 129 ? -24.635 4.710 30.693 1.00 66.75 129 VAL A CA 1
ATOM 979 C C . VAL A 1 129 ? -24.166 4.268 29.304 1.00 66.75 129 VAL A C 1
ATOM 981 O O . VAL A 1 129 ? -22.963 4.219 29.046 1.00 66.75 129 VAL A O 1
ATOM 984 N N . VAL A 1 130 ? -25.098 4.051 28.367 1.00 66.62 130 VAL A N 1
ATOM 985 C CA . VAL A 1 130 ? -24.771 3.728 26.966 1.00 66.62 130 VAL A CA 1
ATOM 986 C C . VAL A 1 130 ? -23.945 4.841 26.314 1.00 66.62 130 VAL A C 1
ATOM 988 O O . VAL A 1 130 ? -22.970 4.550 25.622 1.00 66.62 130 VAL A O 1
ATOM 991 N N . ARG A 1 131 ? -24.279 6.115 26.565 1.00 70.25 131 ARG A N 1
ATOM 992 C CA . ARG A 1 131 ? -23.525 7.260 26.031 1.00 70.25 131 ARG A CA 1
ATOM 993 C C . ARG A 1 131 ? -22.077 7.283 26.523 1.00 70.25 131 ARG A C 1
ATOM 995 O O . ARG A 1 131 ? -21.179 7.516 25.719 1.00 70.25 131 ARG A O 1
ATOM 1002 N N . LEU A 1 132 ? -21.851 7.019 27.810 1.00 69.00 132 LEU A N 1
ATOM 1003 C CA . LEU A 1 132 ? -20.511 7.005 28.403 1.00 69.00 132 LEU A CA 1
ATOM 1004 C C . LEU A 1 132 ? -19.636 5.897 27.794 1.00 69.00 132 LEU A C 1
ATOM 1006 O O . LEU A 1 132 ? -18.482 6.127 27.434 1.00 69.00 132 LEU A O 1
ATOM 1010 N N . VAL A 1 133 ? -20.212 4.703 27.632 1.00 70.31 133 VAL A N 1
ATOM 1011 C CA . VAL A 1 133 ? -19.532 3.561 27.009 1.00 70.31 133 VAL A CA 1
ATOM 1012 C C . VAL A 1 133 ? -19.213 3.878 25.547 1.00 70.31 133 VAL A C 1
ATOM 1014 O O . VAL A 1 133 ? -18.066 3.735 25.128 1.00 70.31 133 VAL A O 1
ATOM 1017 N N . MET A 1 134 ? -20.185 4.392 24.788 1.00 69.25 134 MET A N 1
ATOM 1018 C CA . MET A 1 134 ? -20.001 4.751 23.378 1.00 69.25 134 MET A CA 1
ATOM 1019 C C . MET A 1 134 ? -18.911 5.813 23.177 1.00 69.25 134 MET A C 1
ATOM 1021 O O . MET A 1 134 ? -18.095 5.674 22.271 1.00 69.25 134 MET A O 1
ATOM 1025 N N . GLN A 1 135 ? -18.849 6.843 24.029 1.00 74.94 135 GLN A N 1
ATOM 1026 C CA . GLN A 1 135 ? -17.806 7.876 23.956 1.00 74.94 135 GLN A CA 1
ATOM 1027 C C . GLN A 1 135 ? -16.404 7.291 24.139 1.00 74.94 135 GLN A C 1
ATOM 1029 O O . GLN A 1 135 ? -15.486 7.645 23.401 1.00 74.94 135 GLN A O 1
ATOM 1034 N N . ARG A 1 136 ? -16.238 6.353 25.075 1.00 72.06 136 ARG A N 1
ATOM 1035 C CA . ARG A 1 136 ? -14.949 5.698 25.320 1.00 72.06 136 ARG A CA 1
ATOM 1036 C C . ARG A 1 136 ? -14.498 4.850 24.127 1.00 72.06 136 ARG A C 1
ATOM 1038 O O . ARG A 1 136 ? -13.322 4.878 23.772 1.00 72.06 136 ARG A O 1
ATOM 1045 N N . TRP A 1 137 ? -15.431 4.161 23.471 1.00 71.50 137 TRP A N 1
ATOM 1046 C CA . TRP A 1 137 ? -15.152 3.429 22.231 1.00 71.50 137 TRP A CA 1
ATOM 1047 C C . TRP A 1 137 ? -14.835 4.356 21.062 1.00 71.50 137 TRP A C 1
ATOM 1049 O O . TRP A 1 137 ? -13.903 4.086 20.309 1.00 71.50 137 TRP A O 1
ATOM 1059 N N . LEU A 1 138 ? -15.560 5.469 20.935 1.00 71.69 138 LEU A N 1
ATOM 1060 C CA . LEU A 1 138 ? -15.325 6.453 19.883 1.00 71.69 138 LEU A CA 1
ATOM 1061 C C . LEU A 1 138 ? -13.900 7.020 19.966 1.00 71.69 138 LEU A C 1
ATOM 1063 O O . LEU A 1 138 ? -13.212 7.093 18.953 1.00 71.69 138 LEU A O 1
ATOM 1067 N N . VAL A 1 139 ? -13.433 7.353 21.176 1.00 79.75 139 VAL A N 1
ATOM 1068 C CA . VAL A 1 139 ? -12.061 7.836 21.403 1.00 79.75 139 VAL A CA 1
ATOM 1069 C C . VAL A 1 139 ? -11.030 6.782 20.998 1.00 79.75 139 VAL A C 1
ATOM 1071 O O . VAL A 1 139 ? -10.065 7.118 20.317 1.00 79.75 139 VAL A O 1
ATOM 1074 N N . ALA A 1 140 ? -11.240 5.512 21.353 1.00 72.88 140 ALA A N 1
ATOM 1075 C CA . ALA A 1 140 ? -10.330 4.430 20.974 1.00 72.88 140 ALA A CA 1
ATOM 1076 C C . ALA A 1 140 ? -10.263 4.226 19.449 1.00 72.88 140 ALA A C 1
ATOM 1078 O O . ALA A 1 140 ? -9.174 4.050 18.904 1.00 72.88 140 ALA A O 1
ATOM 1079 N N . VAL A 1 141 ? -11.404 4.300 18.753 1.00 73.38 141 VAL A N 1
ATOM 1080 C CA . VAL A 1 141 ? -11.466 4.196 17.285 1.00 73.38 141 VAL A CA 1
ATOM 1081 C C . VAL A 1 141 ? -10.743 5.368 16.628 1.00 73.38 141 VAL A C 1
ATOM 1083 O O . VAL A 1 141 ? -9.891 5.151 15.770 1.00 73.38 141 VAL A O 1
ATOM 1086 N N . VAL A 1 142 ? -11.031 6.601 17.050 1.00 77.12 142 VAL A N 1
ATOM 1087 C CA . VAL A 1 142 ? -10.393 7.803 16.491 1.00 77.12 142 VAL A CA 1
ATOM 1088 C C . VAL A 1 142 ? -8.884 7.788 16.741 1.00 77.12 142 VAL A C 1
ATOM 1090 O O . VAL A 1 142 ? -8.114 8.050 15.819 1.00 77.12 142 VAL A O 1
ATOM 1093 N N . ALA A 1 143 ? -8.448 7.425 17.951 1.00 81.06 143 ALA A N 1
ATOM 1094 C CA . ALA A 1 143 ? -7.030 7.304 18.276 1.00 81.06 143 ALA A CA 1
ATOM 1095 C C . ALA A 1 143 ? -6.344 6.219 17.432 1.00 81.06 143 ALA A C 1
ATOM 1097 O O . ALA A 1 143 ? -5.275 6.464 16.878 1.00 81.06 143 ALA A O 1
ATOM 1098 N N . GLY A 1 144 ? -6.971 5.049 17.277 1.00 78.06 144 GLY A N 1
ATOM 1099 C CA . GLY A 1 144 ? -6.450 3.967 16.441 1.00 78.06 144 GLY A CA 1
ATOM 1100 C C . GLY A 1 144 ? -6.304 4.372 14.973 1.00 78.06 144 GLY A C 1
ATOM 1101 O O . GLY A 1 144 ? -5.262 4.116 14.371 1.00 78.06 144 GLY A O 1
ATOM 1102 N N . VAL A 1 145 ? -7.303 5.061 14.411 1.00 76.31 145 VAL A N 1
ATOM 1103 C CA . VAL A 1 145 ? -7.249 5.587 13.036 1.00 76.31 145 VAL A CA 1
ATOM 1104 C C . VAL A 1 145 ? -6.137 6.626 12.893 1.00 76.31 145 VAL A C 1
ATOM 1106 O O . VAL A 1 145 ? -5.349 6.540 11.955 1.00 76.31 145 VAL A O 1
ATOM 1109 N N . ALA A 1 146 ? -6.023 7.569 13.832 1.00 82.00 146 ALA A N 1
ATOM 1110 C CA . ALA A 1 146 ? -4.986 8.599 13.797 1.00 82.00 146 ALA A CA 1
ATOM 1111 C C . ALA A 1 146 ? -3.573 7.994 13.866 1.00 82.00 146 ALA A C 1
ATOM 1113 O O . ALA A 1 146 ? -2.712 8.332 13.053 1.00 82.00 146 ALA A O 1
ATOM 1114 N N . VAL A 1 147 ? -3.346 7.056 14.791 1.00 83.94 147 VAL A N 1
ATOM 1115 C CA . VAL A 1 147 ? -2.061 6.357 14.933 1.00 83.94 147 VAL A CA 1
ATOM 1116 C C . VAL A 1 147 ? -1.755 5.518 13.693 1.00 83.94 147 VAL A C 1
ATOM 1118 O O . VAL A 1 147 ? -0.634 5.569 13.193 1.00 83.94 147 VAL A O 1
ATOM 1121 N N . GLY A 1 148 ? -2.738 4.789 13.160 1.00 79.50 148 GLY A N 1
ATOM 1122 C CA . GLY A 1 148 ? -2.569 3.993 11.944 1.00 79.50 148 GLY A CA 1
ATOM 1123 C C . GLY A 1 148 ? -2.231 4.848 10.722 1.00 79.50 148 GLY A C 1
ATOM 1124 O O . GLY A 1 148 ? -1.354 4.485 9.941 1.00 79.50 148 GLY A O 1
ATOM 1125 N N . MET A 1 149 ? -2.869 6.011 10.584 1.00 76.69 149 MET A N 1
ATOM 1126 C CA . MET A 1 149 ? -2.639 6.935 9.473 1.00 76.69 149 MET A CA 1
ATOM 1127 C C . MET A 1 149 ? -1.251 7.584 9.550 1.00 76.69 149 MET A C 1
ATOM 1129 O O . MET A 1 149 ? -0.527 7.608 8.554 1.00 76.69 149 MET A O 1
ATOM 1133 N N . LEU A 1 150 ? -0.841 8.040 10.738 1.00 82.69 150 LEU A N 1
ATOM 1134 C CA . LEU A 1 150 ? 0.497 8.597 10.956 1.00 82.69 150 LEU A CA 1
ATOM 1135 C C . LEU A 1 150 ? 1.587 7.532 10.794 1.00 82.69 150 LEU A C 1
ATOM 1137 O O . LEU A 1 150 ? 2.555 7.749 10.070 1.00 82.69 150 LEU A O 1
ATOM 1141 N N . GLY A 1 151 ? 1.418 6.369 11.425 1.00 82.88 151 GLY A N 1
ATOM 1142 C CA . GLY A 1 151 ? 2.375 5.266 11.349 1.00 82.88 151 GLY A CA 1
ATOM 1143 C C . GLY A 1 151 ? 2.520 4.723 9.929 1.00 82.88 151 GLY A C 1
ATOM 1144 O O . GLY A 1 151 ? 3.638 4.577 9.440 1.00 82.88 151 GLY A O 1
ATOM 1145 N N . GLY A 1 152 ? 1.402 4.499 9.235 1.00 80.25 152 GLY A N 1
ATOM 1146 C CA . GLY A 1 152 ? 1.394 4.050 7.844 1.00 80.25 152 GLY A CA 1
ATOM 1147 C C . GLY A 1 152 ? 2.057 5.056 6.904 1.00 80.25 152 GLY A C 1
ATOM 1148 O O . GLY A 1 152 ? 2.901 4.668 6.099 1.00 80.25 152 GLY A O 1
ATOM 1149 N N . GLY A 1 153 ? 1.745 6.349 7.048 1.00 76.00 153 GLY A N 1
ATOM 1150 C CA . GLY A 1 153 ? 2.374 7.415 6.263 1.00 76.00 153 GLY A CA 1
ATOM 1151 C C . GLY A 1 153 ? 3.881 7.528 6.506 1.00 76.00 153 GLY A C 1
ATOM 1152 O O . GLY A 1 153 ? 4.649 7.677 5.555 1.00 76.00 153 GLY A O 1
ATOM 1153 N N . LEU A 1 154 ? 4.322 7.395 7.760 1.00 81.25 154 LEU A N 1
ATOM 1154 C CA . LEU A 1 154 ? 5.744 7.401 8.113 1.00 81.25 154 LEU A CA 1
ATOM 1155 C C . LEU A 1 154 ? 6.484 6.208 7.508 1.00 81.25 154 LEU A C 1
ATOM 1157 O O . LEU A 1 154 ? 7.509 6.402 6.859 1.00 81.25 154 LEU A O 1
ATOM 1161 N N . VAL A 1 155 ? 5.961 4.990 7.676 1.00 82.19 155 VAL A N 1
ATOM 1162 C CA . VAL A 1 155 ? 6.578 3.777 7.118 1.00 82.19 155 VAL A CA 1
ATOM 1163 C C . VAL A 1 155 ? 6.621 3.850 5.595 1.00 82.19 155 VAL A C 1
ATOM 1165 O O . VAL A 1 155 ? 7.670 3.587 5.012 1.00 82.19 155 VAL A O 1
ATOM 1168 N N . ALA A 1 156 ? 5.531 4.273 4.950 1.00 77.62 156 ALA A N 1
ATOM 1169 C CA . ALA A 1 156 ? 5.490 4.460 3.503 1.00 77.62 156 ALA A CA 1
ATOM 1170 C C . ALA A 1 156 ? 6.529 5.490 3.033 1.00 77.62 156 ALA A C 1
ATOM 1172 O O . ALA A 1 156 ? 7.250 5.240 2.069 1.00 77.62 156 ALA A O 1
ATOM 1173 N N . GLY A 1 157 ? 6.662 6.615 3.741 1.00 75.44 157 GLY A N 1
ATOM 1174 C CA . GLY A 1 157 ? 7.657 7.641 3.434 1.00 75.44 157 GLY A CA 1
ATOM 1175 C C . GLY A 1 157 ? 9.100 7.161 3.617 1.00 75.44 157 GLY A C 1
ATOM 1176 O O . GLY A 1 157 ? 9.959 7.463 2.788 1.00 75.44 157 GLY A O 1
ATOM 1177 N N . VAL A 1 158 ? 9.377 6.390 4.672 1.00 81.81 158 VAL A N 1
ATOM 1178 C CA . VAL A 1 158 ? 10.696 5.776 4.901 1.00 81.81 158 VAL A CA 1
ATOM 1179 C C . VAL A 1 158 ? 11.012 4.759 3.808 1.00 81.81 158 VAL A C 1
ATOM 1181 O O . VAL A 1 158 ? 12.114 4.779 3.265 1.00 81.81 158 VAL A O 1
ATOM 1184 N N . LEU A 1 159 ? 10.049 3.912 3.441 1.00 78.75 159 LEU A N 1
ATOM 1185 C CA . LEU A 1 159 ? 10.233 2.889 2.416 1.00 78.75 159 LEU A CA 1
ATOM 1186 C C . LEU A 1 159 ? 10.449 3.509 1.030 1.00 78.75 159 LEU A C 1
ATOM 1188 O O . LEU A 1 159 ? 11.363 3.104 0.318 1.00 78.75 159 LEU A O 1
ATOM 1192 N N . ALA A 1 160 ? 9.676 4.541 0.679 1.00 75.56 160 ALA A N 1
ATOM 1193 C CA . ALA A 1 160 ? 9.850 5.285 -0.569 1.00 75.56 160 ALA A CA 1
ATOM 1194 C C . ALA A 1 160 ? 11.250 5.911 -0.663 1.00 75.56 160 ALA A C 1
ATOM 1196 O O . ALA A 1 160 ? 11.905 5.815 -1.700 1.00 75.56 160 ALA A O 1
ATOM 1197 N N . ARG A 1 161 ? 11.743 6.484 0.445 1.00 77.69 161 ARG A N 1
ATOM 1198 C CA . ARG A 1 161 ? 13.108 7.023 0.535 1.00 77.69 161 ARG A CA 1
ATOM 1199 C C . ARG A 1 161 ? 14.176 5.942 0.409 1.00 77.69 161 ARG A C 1
ATOM 1201 O O . ARG A 1 161 ? 15.144 6.147 -0.313 1.00 77.69 161 ARG A O 1
ATOM 1208 N N . ALA A 1 162 ? 14.002 4.810 1.088 1.00 78.06 162 ALA A N 1
ATOM 1209 C CA . ALA A 1 162 ? 14.945 3.695 1.036 1.00 78.06 162 ALA A CA 1
ATOM 1210 C C . ALA A 1 162 ? 15.037 3.071 -0.367 1.00 78.06 162 ALA A C 1
ATOM 1212 O O . ALA A 1 162 ? 16.109 2.635 -0.774 1.00 78.06 162 ALA A O 1
ATOM 1213 N N . LEU A 1 163 ? 13.927 3.059 -1.110 1.00 76.94 163 LEU A N 1
ATOM 1214 C CA . LEU A 1 163 ? 13.847 2.529 -2.472 1.00 76.94 163 LEU A CA 1
ATOM 1215 C C . LEU A 1 163 ? 14.232 3.553 -3.552 1.00 76.94 163 LEU A C 1
ATOM 1217 O O . LEU A 1 163 ? 14.197 3.220 -4.733 1.00 76.94 163 LEU A O 1
ATOM 1221 N N . GLY A 1 164 ? 14.575 4.790 -3.175 1.00 66.38 164 GLY A N 1
ATOM 1222 C CA . GLY A 1 164 ? 14.918 5.850 -4.128 1.00 66.38 164 GLY A CA 1
ATOM 1223 C C . GLY A 1 164 ? 13.759 6.262 -5.044 1.00 66.38 164 GLY A C 1
ATOM 1224 O O . GLY A 1 164 ? 13.993 6.884 -6.076 1.00 66.38 164 GLY A O 1
ATOM 1225 N N . MET A 1 165 ? 12.515 5.923 -4.690 1.00 65.19 165 MET A N 1
ATOM 1226 C CA . MET A 1 165 ? 11.346 6.261 -5.496 1.00 65.19 165 MET A CA 1
ATOM 1227 C C . MET A 1 165 ? 10.985 7.742 -5.315 1.00 65.19 165 MET A C 1
ATOM 1229 O O . MET A 1 165 ? 10.975 8.240 -4.180 1.00 65.19 165 MET A O 1
ATOM 1233 N N . PRO A 1 166 ? 10.646 8.467 -6.398 1.00 60.31 166 PRO A N 1
ATOM 1234 C CA . PRO A 1 166 ? 10.099 9.807 -6.266 1.00 60.31 166 PRO A CA 1
ATOM 1235 C C . PRO A 1 166 ? 8.816 9.729 -5.433 1.00 60.31 166 PRO A C 1
ATOM 1237 O O . PRO A 1 166 ? 7.968 8.871 -5.664 1.00 60.31 166 PRO A O 1
ATOM 1240 N N . ALA A 1 167 ? 8.685 10.610 -4.435 1.00 55.81 167 ALA A N 1
ATOM 1241 C CA . ALA A 1 167 ? 7.481 10.698 -3.618 1.00 55.81 167 ALA A CA 1
ATOM 1242 C C . ALA A 1 167 ? 6.279 10.917 -4.545 1.00 55.81 167 ALA A C 1
ATOM 1244 O O . ALA A 1 167 ? 6.131 11.999 -5.114 1.00 55.81 167 ALA A O 1
ATOM 1245 N N . VAL A 1 168 ? 5.480 9.868 -4.753 1.00 55.44 168 VAL A N 1
ATOM 1246 C CA . VAL A 1 168 ? 4.330 9.902 -5.657 1.00 55.44 168 VAL A CA 1
ATOM 1247 C C . VAL A 1 168 ? 3.377 10.985 -5.141 1.00 55.44 168 VAL A C 1
ATOM 1249 O O . VAL A 1 168 ? 2.920 10.884 -4.001 1.00 55.44 168 VAL A O 1
ATOM 1252 N N . PRO A 1 169 ? 3.088 12.038 -5.926 1.00 50.94 169 PRO A N 1
ATOM 1253 C CA . PRO A 1 169 ? 2.241 13.143 -5.485 1.00 50.94 169 PRO A CA 1
ATOM 1254 C C . PRO A 1 169 ? 0.741 12.833 -5.616 1.00 50.94 169 PRO A C 1
ATOM 1256 O O . PRO A 1 169 ? -0.083 13.722 -5.408 1.00 50.94 169 PRO A O 1
ATOM 1259 N N . ASP A 1 170 ? 0.361 11.594 -5.946 1.00 53.97 170 ASP A N 1
ATOM 1260 C CA . ASP A 1 170 ? -1.043 11.199 -6.036 1.00 53.97 170 ASP A CA 1
ATOM 1261 C C . ASP A 1 170 ? -1.626 10.992 -4.639 1.00 53.97 170 ASP A C 1
ATOM 1263 O O . ASP A 1 170 ? -1.639 9.899 -4.077 1.00 53.97 170 ASP A O 1
ATOM 1267 N N . LEU A 1 171 ? -2.140 12.087 -4.081 1.00 57.97 171 LEU A N 1
ATOM 1268 C CA . LEU A 1 171 ? -2.778 12.163 -2.766 1.00 57.97 171 LEU A CA 1
ATOM 1269 C C . LEU A 1 171 ? -4.070 11.322 -2.666 1.00 57.97 171 LEU A C 1
ATOM 1271 O O . LEU A 1 171 ? -4.555 11.057 -1.570 1.00 57.97 171 LEU A O 1
ATOM 1275 N N . LEU A 1 172 ? -4.627 10.887 -3.801 1.00 59.66 172 LEU A N 1
ATOM 1276 C CA . LEU A 1 172 ? -5.899 10.162 -3.904 1.00 59.66 172 LEU A CA 1
ATOM 1277 C C . LEU A 1 172 ? -5.845 8.749 -3.305 1.00 59.66 172 LEU A C 1
ATOM 1279 O O . LEU A 1 172 ? -6.670 8.399 -2.465 1.00 59.66 172 LEU A O 1
ATOM 1283 N N . LEU A 1 173 ? -4.869 7.933 -3.697 1.00 62.09 173 LEU A N 1
ATOM 1284 C CA . LEU A 1 173 ? -4.715 6.557 -3.205 1.00 62.09 173 LEU A CA 1
ATOM 1285 C C . LEU A 1 173 ? -4.412 6.462 -1.692 1.00 62.09 173 LEU A C 1
ATOM 1287 O O . LEU A 1 173 ? -5.089 5.681 -1.015 1.00 62.09 173 LEU A O 1
ATOM 1291 N N . PRO A 1 174 ? -3.487 7.258 -1.112 1.00 63.78 174 PRO A N 1
ATOM 1292 C CA . PRO A 1 174 ? -3.283 7.288 0.334 1.00 63.78 174 PRO A CA 1
ATOM 1293 C C . PRO A 1 174 ? -4.452 7.930 1.097 1.00 63.78 174 PRO A C 1
ATOM 1295 O O . PRO A 1 174 ? -4.563 7.707 2.297 1.00 63.78 174 PRO A O 1
ATOM 1298 N N . ALA A 1 175 ? -5.342 8.684 0.439 1.00 64.69 175 ALA A N 1
ATOM 1299 C CA . ALA A 1 175 ? -6.574 9.184 1.057 1.00 64.69 175 ALA A CA 1
ATOM 1300 C C . ALA A 1 175 ? -7.711 8.142 1.071 1.00 64.69 175 ALA A C 1
ATOM 1302 O O . ALA A 1 175 ? -8.538 8.149 1.982 1.00 64.69 175 ALA A O 1
ATOM 1303 N N . ILE A 1 176 ? -7.749 7.213 0.109 1.00 67.75 176 ILE A N 1
ATOM 1304 C CA . ILE A 1 176 ? -8.779 6.160 0.033 1.00 67.75 176 ILE A CA 1
ATOM 1305 C C . ILE A 1 176 ? -8.530 5.042 1.059 1.00 67.75 176 ILE A C 1
ATOM 1307 O O . ILE A 1 176 ? -9.481 4.514 1.642 1.00 67.75 176 ILE A O 1
ATOM 1311 N N . SER A 1 177 ? -7.270 4.690 1.329 1.00 68.12 177 SER A N 1
ATOM 1312 C CA . SER A 1 177 ? -6.924 3.626 2.283 1.00 68.12 177 SER A CA 1
ATOM 1313 C C . SER A 1 177 ? -7.420 3.856 3.727 1.00 68.12 177 SER A C 1
ATOM 1315 O O . SER A 1 177 ? -7.985 2.911 4.288 1.00 68.12 177 SER A O 1
ATOM 1317 N N . PRO A 1 178 ? -7.328 5.057 4.346 1.00 65.50 178 PRO A N 1
ATOM 1318 C CA . PRO A 1 178 ? -7.877 5.294 5.679 1.00 65.50 178 PRO A CA 1
ATOM 1319 C C . PRO A 1 178 ? -9.405 5.275 5.692 1.00 65.50 178 PRO A C 1
ATOM 1321 O O . PRO A 1 178 ? -9.981 4.858 6.690 1.00 65.50 178 PRO A O 1
ATOM 1324 N N . ILE A 1 179 ? -10.076 5.659 4.600 1.00 69.12 179 ILE A N 1
ATOM 1325 C CA . ILE A 1 179 ? -11.542 5.579 4.493 1.00 69.12 179 ILE A CA 1
ATOM 1326 C C . ILE A 1 179 ? -11.988 4.115 4.485 1.00 69.12 179 ILE A C 1
ATOM 1328 O O . ILE A 1 179 ? -12.937 3.753 5.180 1.00 69.12 179 ILE A O 1
ATOM 1332 N N . LEU A 1 180 ? -11.277 3.256 3.750 1.00 69.12 180 LEU A N 1
ATOM 1333 C CA . LEU A 1 180 ? -11.566 1.824 3.701 1.00 69.12 180 LEU A CA 1
ATOM 1334 C C . LEU A 1 180 ? -11.322 1.151 5.064 1.00 69.12 180 LEU A C 1
ATOM 1336 O O . LEU A 1 180 ? -12.158 0.379 5.533 1.00 69.12 180 LEU A O 1
ATOM 1340 N N . LEU A 1 181 ? -10.209 1.490 5.727 1.00 67.25 181 LEU A N 1
ATOM 1341 C CA . LEU A 1 181 ? -9.877 1.017 7.077 1.00 67.25 181 LEU A CA 1
ATOM 1342 C C . LEU A 1 181 ? -10.873 1.521 8.125 1.00 67.25 181 LEU A C 1
ATOM 1344 O O . LEU A 1 181 ? -11.319 0.741 8.963 1.00 67.25 181 LEU A O 1
ATOM 1348 N N . ALA A 1 182 ? -11.263 2.794 8.061 1.00 65.81 182 ALA A N 1
ATOM 1349 C CA . ALA A 1 182 ? -12.270 3.371 8.944 1.00 65.81 182 ALA A CA 1
ATOM 1350 C C . ALA A 1 182 ? -13.641 2.722 8.722 1.00 65.81 182 ALA A C 1
ATOM 1352 O O . ALA A 1 182 ? -14.330 2.417 9.692 1.00 65.81 182 ALA A O 1
ATOM 1353 N N . GLY A 1 183 ? -14.016 2.443 7.469 1.00 68.94 183 GLY A N 1
ATOM 1354 C CA . GLY A 1 183 ? -15.227 1.699 7.129 1.00 68.94 183 GLY A CA 1
ATOM 1355 C C . GLY A 1 183 ? -15.208 0.277 7.691 1.00 68.94 183 GLY A C 1
ATOM 1356 O O . GLY A 1 183 ? -16.162 -0.139 8.347 1.00 68.94 183 GLY A O 1
ATOM 1357 N N . ALA A 1 184 ? -14.105 -0.452 7.516 1.00 67.25 184 ALA A N 1
ATOM 1358 C CA . ALA A 1 184 ? -13.959 -1.805 8.049 1.00 67.25 184 ALA A CA 1
ATOM 1359 C C . ALA A 1 184 ? -13.954 -1.831 9.588 1.00 67.25 184 ALA A C 1
ATOM 1361 O O . ALA A 1 184 ? -14.636 -2.661 10.188 1.00 67.25 184 ALA A O 1
ATOM 1362 N N . ALA A 1 185 ? -13.259 -0.889 10.232 1.00 64.00 185 ALA A N 1
ATOM 1363 C CA . ALA A 1 185 ? -13.267 -0.726 11.684 1.00 64.00 185 ALA A CA 1
ATOM 1364 C C . ALA A 1 185 ? -14.660 -0.345 12.208 1.00 64.00 185 ALA A C 1
ATOM 1366 O O . ALA A 1 185 ? -15.107 -0.883 13.219 1.00 64.00 185 ALA A O 1
ATOM 1367 N N . ALA A 1 186 ? -15.385 0.531 11.505 1.00 65.56 186 ALA A N 1
ATOM 1368 C CA . ALA A 1 186 ? -16.757 0.882 11.846 1.00 65.56 186 ALA A CA 1
ATOM 1369 C C . ALA A 1 186 ? -17.677 -0.341 11.755 1.00 65.56 186 ALA A C 1
ATOM 1371 O O . ALA A 1 186 ? -18.415 -0.600 12.700 1.00 65.56 186 ALA A O 1
ATOM 1372 N N . VAL A 1 187 ? -17.594 -1.137 10.684 1.00 65.06 187 VAL A N 1
ATOM 1373 C CA . VAL A 1 187 ? -18.370 -2.383 10.538 1.00 65.06 187 VAL A CA 1
ATOM 1374 C C . VAL A 1 187 ? -18.021 -3.385 11.645 1.00 65.06 187 VAL A C 1
ATOM 1376 O O . VAL A 1 187 ? -18.927 -3.945 12.267 1.00 65.06 187 VAL A O 1
ATOM 1379 N N . ALA A 1 188 ? -16.732 -3.560 11.946 1.00 61.97 188 ALA A N 1
ATOM 1380 C CA . ALA A 1 188 ? -16.250 -4.460 12.992 1.00 61.97 188 ALA A CA 1
ATOM 1381 C C . ALA A 1 188 ? -16.742 -4.061 14.389 1.00 61.97 188 ALA A C 1
ATOM 1383 O O . ALA A 1 188 ? -17.178 -4.918 15.154 1.00 61.97 188 ALA A O 1
ATOM 1384 N N . CYS A 1 189 ? -16.736 -2.763 14.705 1.00 60.28 189 CYS A N 1
ATOM 1385 C CA . CYS A 1 189 ? -17.218 -2.232 15.980 1.00 60.28 189 CYS A CA 1
ATOM 1386 C C . CYS A 1 189 ? -18.754 -2.167 16.057 1.00 60.28 189 CYS A C 1
ATOM 1388 O O . CYS A 1 189 ? -19.322 -2.278 17.145 1.00 60.28 189 CYS A O 1
ATOM 1390 N N . TYR A 1 190 ? -19.451 -2.022 14.926 1.00 63.59 190 TYR A N 1
ATOM 1391 C CA . TYR A 1 190 ? -20.910 -1.881 14.898 1.00 63.59 190 TYR A CA 1
ATOM 1392 C C . TYR A 1 190 ? -21.631 -3.181 15.276 1.00 63.59 190 TYR A C 1
ATOM 1394 O O . TYR A 1 190 ? -22.636 -3.144 15.983 1.00 63.59 190 TYR A O 1
ATOM 1402 N N . VAL A 1 191 ? -21.113 -4.342 14.864 1.00 62.88 191 VAL A N 1
ATOM 1403 C CA . VAL A 1 191 ? -21.714 -5.656 15.165 1.00 62.88 191 VAL A CA 1
ATOM 1404 C C . VAL A 1 191 ? -21.798 -5.964 16.677 1.00 62.88 191 VAL A C 1
ATOM 1406 O O . VAL A 1 191 ? -22.903 -6.260 17.146 1.00 62.88 191 VAL A O 1
ATOM 1409 N N . PRO A 1 192 ? -20.711 -5.888 17.471 1.00 56.47 192 PRO A N 1
ATOM 1410 C CA . PRO A 1 192 ? -20.743 -6.198 18.902 1.00 56.47 192 PRO A CA 1
ATOM 1411 C C . PRO A 1 192 ? -21.509 -5.148 19.714 1.00 56.47 192 PRO A C 1
ATOM 1413 O O . PRO A 1 192 ? -22.289 -5.518 20.591 1.00 56.47 192 PRO A O 1
ATOM 1416 N N . VAL A 1 193 ? -21.383 -3.855 19.385 1.00 56.94 193 VAL A N 1
ATOM 1417 C CA . VAL A 1 193 ? -22.138 -2.781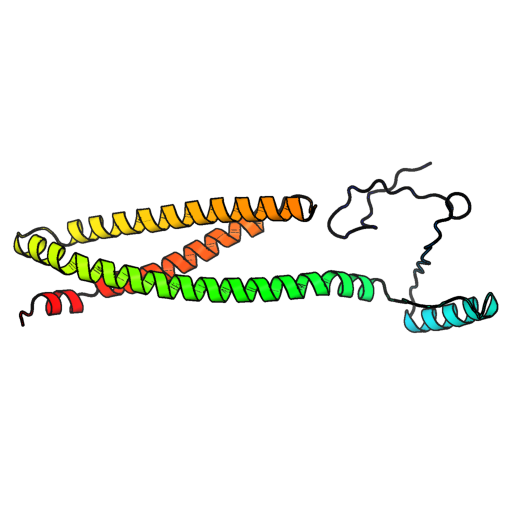 20.059 1.00 56.94 193 VAL A CA 1
ATOM 1418 C C . VAL A 1 193 ? -23.640 -2.948 19.833 1.00 56.94 193 VAL A C 1
ATOM 1420 O O . VAL A 1 193 ? -24.434 -2.829 20.765 1.00 56.94 193 VAL A O 1
ATOM 1423 N N . ARG A 1 194 ? -24.054 -3.300 18.611 1.00 55.84 194 ARG A N 1
ATOM 1424 C CA . ARG A 1 194 ? -25.467 -3.533 18.296 1.00 55.84 194 ARG A CA 1
ATOM 1425 C C . ARG A 1 194 ? -26.004 -4.818 18.929 1.00 55.84 194 ARG A C 1
ATOM 1427 O O . ARG A 1 194 ? -27.181 -4.851 19.282 1.00 55.84 194 ARG A O 1
ATOM 1434 N N . ARG A 1 195 ? -25.167 -5.850 19.110 1.00 56.81 195 ARG A N 1
ATOM 1435 C CA . ARG A 1 195 ? -25.510 -7.042 19.909 1.00 56.81 195 ARG A CA 1
ATOM 1436 C C . ARG A 1 195 ? -25.695 -6.697 21.387 1.00 56.81 195 ARG A C 1
ATOM 1438 O O . ARG A 1 195 ? -26.731 -7.044 21.933 1.00 56.81 195 ARG A O 1
ATOM 1445 N N . ALA A 1 196 ? -24.774 -5.945 21.988 1.00 51.97 196 ALA A N 1
ATOM 1446 C CA . ALA A 1 196 ? -24.861 -5.525 23.389 1.00 51.97 196 ALA A CA 1
ATOM 1447 C C . ALA A 1 196 ? -26.075 -4.617 23.681 1.00 51.97 196 ALA A C 1
ATOM 1449 O O . ALA A 1 196 ? -26.578 -4.589 24.800 1.00 51.97 196 ALA A O 1
ATOM 1450 N N . LEU A 1 197 ? -26.562 -3.884 22.672 1.00 52.16 197 LEU A N 1
ATOM 1451 C CA . LEU A 1 197 ? -27.754 -3.032 22.763 1.00 52.16 197 LEU A CA 1
ATOM 1452 C C . LEU A 1 197 ? -29.068 -3.762 22.434 1.00 52.16 197 LEU A C 1
ATOM 1454 O O . LEU A 1 197 ? -30.145 -3.181 22.606 1.00 52.16 197 LEU A O 1
ATOM 1458 N N . ARG A 1 198 ? -29.032 -5.017 21.958 1.00 50.91 198 ARG A N 1
ATOM 1459 C CA . ARG A 1 198 ? -30.258 -5.807 21.788 1.00 50.91 198 ARG A CA 1
ATOM 1460 C C . ARG A 1 198 ? -30.751 -6.242 23.167 1.00 50.91 198 ARG A C 1
ATOM 1462 O O . ARG A 1 198 ? -30.099 -7.009 23.860 1.00 50.91 198 ARG A O 1
ATOM 1469 N N . ARG A 1 199 ? -31.946 -5.755 23.515 1.00 48.31 199 ARG A N 1
ATOM 1470 C CA . ARG A 1 199 ? -32.657 -5.918 24.798 1.00 48.31 199 ARG A CA 1
ATOM 1471 C C . ARG A 1 199 ? -32.705 -7.340 25.383 1.00 48.31 199 ARG A C 1
ATOM 1473 O O . ARG A 1 199 ? -32.955 -7.441 26.575 1.00 48.31 199 ARG A O 1
ATOM 1480 N N . HIS A 1 200 ? -32.468 -8.402 24.607 1.00 45.84 200 HIS A N 1
ATOM 1481 C CA . HIS A 1 200 ? -32.444 -9.774 25.133 1.00 45.84 200 HIS A CA 1
ATOM 1482 C C . HIS A 1 200 ? -31.321 -10.007 26.164 1.00 45.84 200 HIS A C 1
ATOM 1484 O O . HIS A 1 200 ? -31.610 -10.545 27.224 1.00 45.84 200 HIS A O 1
ATOM 1490 N N . ASP A 1 201 ? -30.103 -9.487 25.959 1.00 48.97 201 ASP A N 1
ATOM 1491 C CA . ASP A 1 201 ? -28.987 -9.693 26.909 1.00 48.97 201 ASP A CA 1
ATOM 1492 C C . ASP A 1 201 ? -29.163 -8.929 28.237 1.00 48.97 201 ASP A C 1
ATOM 1494 O O . ASP A 1 201 ? -28.580 -9.287 29.258 1.00 48.97 201 ASP A O 1
ATOM 1498 N N . LEU A 1 202 ? -29.947 -7.846 28.229 1.00 50.16 202 LEU A N 1
ATOM 1499 C CA . LEU A 1 202 ? -30.179 -6.999 29.406 1.00 50.16 202 LEU A CA 1
ATOM 1500 C C . LEU A 1 202 ? -31.159 -7.647 30.396 1.00 50.16 202 LEU A C 1
ATOM 1502 O O . LEU A 1 202 ? -31.112 -7.340 31.583 1.00 50.16 202 LEU A O 1
ATOM 1506 N N . ILE A 1 203 ? -32.024 -8.539 29.901 1.00 52.09 203 ILE A N 1
ATOM 1507 C CA 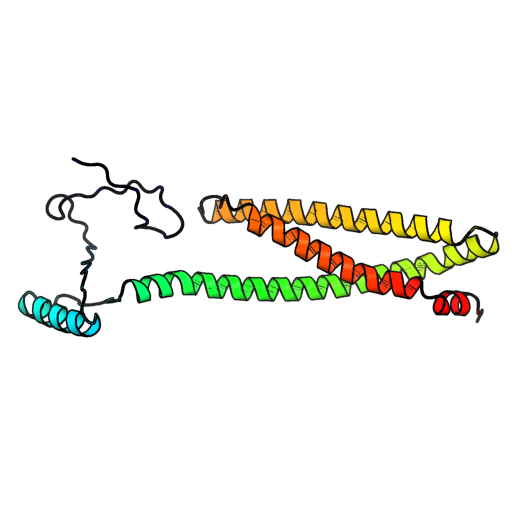. ILE A 1 203 ? -32.974 -9.312 30.708 1.00 52.09 203 ILE A CA 1
ATOM 1508 C C . ILE A 1 203 ? -32.280 -10.558 31.280 1.00 52.09 203 ILE A C 1
ATOM 1510 O O . ILE A 1 203 ? -32.467 -10.861 32.456 1.00 52.09 203 ILE A O 1
ATOM 1514 N N . ASP A 1 204 ? -31.408 -11.215 30.506 1.00 53.44 204 ASP A N 1
ATOM 1515 C CA . ASP A 1 204 ? -30.620 -12.359 30.990 1.00 53.44 204 ASP A CA 1
ATOM 1516 C C . ASP A 1 204 ? -29.571 -11.954 32.041 1.00 53.44 204 ASP A C 1
ATOM 1518 O O . ASP A 1 204 ? -29.318 -12.704 32.979 1.00 53.44 204 ASP A O 1
ATOM 1522 N N . ALA A 1 205 ? -29.024 -10.734 31.974 1.00 47.78 205 ALA A N 1
ATOM 1523 C CA . ALA A 1 205 ? -28.096 -10.207 32.985 1.00 47.78 205 ALA A CA 1
ATOM 1524 C C . ALA A 1 205 ? -28.737 -9.933 34.366 1.00 47.78 205 ALA A C 1
ATOM 1526 O O . ALA A 1 205 ? -28.014 -9.666 35.327 1.00 47.78 205 ALA A O 1
ATOM 1527 N N . LEU A 1 206 ? -30.071 -9.968 34.467 1.00 49.38 206 LEU A N 1
ATOM 1528 C CA . LEU A 1 206 ? -30.831 -9.810 35.714 1.00 49.38 206 LEU A CA 1
ATOM 1529 C C . LEU A 1 206 ? -31.307 -11.145 36.297 1.00 49.38 206 LEU A C 1
ATOM 1531 O O . LEU A 1 206 ? -31.929 -11.138 37.359 1.00 49.38 206 LEU A O 1
ATOM 1535 N N . ARG A 1 207 ? -31.036 -12.278 35.637 1.00 44.97 207 ARG A N 1
ATOM 1536 C CA . ARG A 1 207 ? -31.284 -13.597 36.220 1.00 44.97 207 ARG A CA 1
ATOM 1537 C C . ARG A 1 207 ? -30.111 -13.960 37.136 1.00 44.97 207 ARG A C 1
ATOM 1539 O O . ARG A 1 207 ? -29.010 -14.159 36.628 1.00 44.97 207 ARG A O 1
ATOM 1546 N N . PRO A 1 208 ? -30.310 -14.010 38.464 1.00 45.72 208 PRO A N 1
ATOM 1547 C CA . PRO A 1 208 ? -29.320 -14.603 39.344 1.00 45.72 208 PRO A CA 1
ATOM 1548 C C . PRO A 1 208 ? -29.237 -16.108 39.061 1.00 45.72 208 PRO A C 1
ATOM 1550 O O . PRO A 1 208 ? -30.268 -16.760 38.872 1.00 45.72 208 PRO A O 1
ATOM 1553 N N . GLU A 1 209 ? -28.012 -16.626 39.026 1.00 43.47 209 GLU A N 1
ATOM 1554 C CA . GLU A 1 209 ? -27.747 -17.994 39.482 1.00 43.47 209 GLU A CA 1
ATOM 1555 C C . GLU A 1 209 ? -27.768 -18.018 41.014 1.00 43.47 209 GLU A C 1
ATOM 1557 O O . GLU A 1 209 ? -27.277 -17.032 41.621 1.00 43.47 209 GLU A O 1
#

Secondary structure (DSSP, 8-state):
--------SS-SS---S------TTTS--SS-------SS-HHHHHHHHHHHHHHH-SSS-------HHHHHHHHHHHHHHHHHHHHHHHHHHHHHHHHHHHHHHHHHHHHHHHHHHHHHHTT--HHHHHHHHHHHHHHHHHHHHHHHHHHHHHHHHHHHHHTT-------HHHHHHHHHHHHHHHHHHHHHHHHHTSTHHHHHTT---

Radius of gyration: 31.27 Å; chains: 1; bounding box: 64×40×85 Å